Protein AF-A0A2J6PNU9-F1 (afdb_monomer)

pLDDT: mean 73.29, std 15.17, range [37.25, 92.31]

Nearest PDB structures (foldseek):
  4wpc-assembly1_A  TM=2.519E-01  e=4.550E-01  Saccharomyces cerevisiae S288C
  8qbr-assembly1_A  TM=6.803E-01  e=7.548E+00  Nostoc punctiforme
  8a1g-assembly1_C  TM=5.398E-01  e=5.633E+00  Homo sapiens
  4nqi-assembly1_A  TM=2.156E-01  e=3.527E+00  Dictyostelium discoideum

Secondary structure (DSSP, 8-state):
-HHHHHHHHHHHHHHHHHHHHHHHHHHHHHHHHHHHHHHHHHHHHHHHHHHH-TTS-HHHHHHHHHHHHHHHHHHHHHHHHHHHHHHHHHHHHHHHHHHHHHHHHHHHHHHHHHHHHHHHHHHHHHHHHHHHHHHHHHHHHHHHHHHSGGGG-S-HHHHHHHHHHHHHHHHHHHHHHHHHHHHHH-GGGHHHHHHHHHHHHTTS-TT---------HHHHHHHHHHHHHHHHHHHTSS------------

Mean predicted aligned error: 19.64 Å

Solvent-accessible surface area (backbone atoms only — not comparable to full-atom values): 14396 Å² total; per-residue (Å²): 111,70,67,57,56,52,51,51,55,50,53,51,50,54,48,52,50,50,50,50,50,48,52,52,45,53,50,47,56,44,53,54,51,51,51,52,52,50,50,52,52,48,52,54,53,52,52,53,56,66,67,73,57,81,83,65,60,77,73,59,51,54,53,54,53,51,52,52,51,52,50,54,53,51,48,52,52,52,52,52,52,53,45,54,54,44,53,53,50,45,52,53,46,54,52,50,48,52,51,52,49,51,52,51,53,52,50,50,51,53,48,51,53,50,49,52,51,49,52,53,53,50,52,50,52,52,51,54,51,50,53,52,44,64,58,46,52,58,53,50,50,54,53,51,56,70,71,41,77,75,82,72,60,92,47,73,70,59,53,54,52,50,52,50,52,49,52,48,52,52,49,50,50,51,48,52,47,51,48,48,50,55,58,67,68,42,61,82,52,51,63,58,50,49,56,55,47,54,59,52,55,69,70,72,62,83,84,68,97,72,82,88,74,75,83,63,61,66,59,52,50,54,48,53,54,54,52,56,58,53,53,62,55,55,65,67,73,72,66,83,79,85,80,82,92,83,88,82,92,131

Radius of gyration: 42.07 Å; Cα contacts (8 Å, |Δi|>4): 39; chains: 1; bounding box: 78×66×129 Å

InterPro domains:
  IPR002523 Mg2+ transporter protein, CorA-like/Zinc transport protein ZntB [PF01544] (62-186)
  IPR045863 CorA, transmembrane region [SSF144083] (122-177)

Foldseek 3Di:
DVVVVVLVVVVVVLVVLLVVLVVVLVVLVVVLVVLVVVLVVVLVVLVVVLVVPPPDDPVVSVVSVVVSVVVNVVSVVVSVVSVVVSVVSSVVSVVVNVVSVVVNVVVVVVVVVVVVVVVVVVVVVVVVVVLVCLLVVLVVVLVVVVVPPPCPPPDPVVNVVVVVVSVVVNVVSVVVSVVVCVVVVPVVCVVVVVVVVVVVVVVVPPPDDDDDPDDPPVVVVVVVVVVVVVVVVVVVVPDPPDDDDDDDDD

Sequence (250 aa):
MLLIKLLTRRSELYFATLQLLRISSEWISGGMKDLENLAEAFGQFSLNLSLNRGSEGPSYYNTTKNVLRALDQNWKIVISHQKHDGDSLLGRITRKTEEVKTLRDGLFNAASVREASRGSKLNHYILVFTVMTIIYLPLSFTAGLFALNLFQLEQPRQKSAFIATMVLLALSTYFISGFLVWFFRKEERREMFKHLWDHRVDGVSDSEHTPKARRPILDTILQTIRVSKRQKTSQNANNPINNDPEDIVN

Structure (mmCIF, N/CA/C/O backbone):
data_AF-A0A2J6PNU9-F1
#
_entry.id   AF-A0A2J6PNU9-F1
#
loop_
_atom_site.group_PDB
_atom_site.id
_atom_site.type_symbol
_atom_site.label_atom_id
_atom_site.label_alt_id
_atom_site.label_comp_id
_atom_site.label_asym_id
_atom_site.label_entity_id
_atom_site.label_seq_id
_atom_site.pdbx_PDB_ins_code
_atom_site.Cartn_x
_atom_site.Cartn_y
_atom_site.Cartn_z
_atom_site.occupancy
_atom_site.B_iso_or_equiv
_atom_site.auth_seq_id
_atom_site.auth_comp_id
_atom_site.auth_asym_id
_atom_site.auth_atom_id
_atom_site.pdbx_PDB_model_num
ATOM 1 N N . MET A 1 1 ? 3.912 2.829 20.897 1.00 55.59 1 MET A N 1
ATOM 2 C CA . MET A 1 1 ? 5.099 3.512 20.329 1.00 55.59 1 MET A CA 1
ATOM 3 C C . MET A 1 1 ? 5.906 2.637 19.358 1.00 55.59 1 MET A C 1
ATOM 5 O O . MET A 1 1 ? 6.131 3.073 18.238 1.00 55.59 1 MET A O 1
ATOM 9 N N . LEU A 1 2 ? 6.285 1.397 19.711 1.00 63.47 2 LEU A N 1
ATOM 10 C CA . LEU A 1 2 ? 7.048 0.492 18.821 1.00 63.47 2 LEU A CA 1
ATOM 11 C C . LEU A 1 2 ? 6.347 0.158 17.492 1.00 63.47 2 LEU A C 1
ATOM 13 O O . LEU A 1 2 ? 6.989 0.137 16.451 1.00 63.47 2 LEU A O 1
ATOM 17 N N . LEU A 1 3 ? 5.028 -0.049 17.512 1.00 55.75 3 LEU A N 1
ATOM 18 C CA . LEU A 1 3 ? 4.245 -0.421 16.325 1.00 55.75 3 LEU A CA 1
ATOM 19 C C . LEU A 1 3 ? 4.170 0.711 15.286 1.00 55.75 3 LEU A C 1
ATOM 21 O O . LEU A 1 3 ? 4.246 0.444 14.093 1.00 55.75 3 LEU A O 1
ATOM 25 N N . ILE A 1 4 ? 4.107 1.964 15.751 1.00 63.91 4 ILE A N 1
ATOM 26 C CA . ILE A 1 4 ? 4.112 3.161 14.897 1.00 63.91 4 ILE A CA 1
ATOM 27 C C . ILE A 1 4 ? 5.483 3.308 14.233 1.00 63.91 4 ILE A C 1
ATOM 29 O O . ILE A 1 4 ? 5.548 3.382 13.016 1.00 63.91 4 ILE A O 1
ATOM 33 N N . LYS A 1 5 ? 6.582 3.203 14.999 1.00 68.12 5 LYS A N 1
ATOM 34 C CA . LYS A 1 5 ? 7.946 3.213 14.434 1.00 68.12 5 LYS A CA 1
ATOM 35 C C . LYS A 1 5 ? 8.159 2.109 13.388 1.00 68.12 5 LYS A C 1
ATOM 37 O O . LYS A 1 5 ? 8.824 2.333 12.382 1.00 68.12 5 LYS A O 1
ATOM 42 N N . LEU A 1 6 ? 7.586 0.924 13.609 1.00 67.19 6 LEU A N 1
ATOM 43 C CA . LEU A 1 6 ? 7.691 -0.208 12.683 1.00 67.19 6 LEU A CA 1
ATOM 44 C C . LEU A 1 6 ? 6.884 0.028 11.396 1.00 67.19 6 LEU A C 1
ATOM 46 O O . LEU A 1 6 ? 7.377 -0.271 10.312 1.00 67.19 6 LEU A O 1
ATOM 50 N N . LEU A 1 7 ? 5.681 0.598 11.509 1.00 67.94 7 LEU A N 1
ATOM 51 C CA . LEU A 1 7 ? 4.843 0.994 10.372 1.00 67.94 7 LEU A CA 1
ATOM 52 C C . LEU A 1 7 ? 5.505 2.094 9.536 1.00 67.94 7 LEU A C 1
ATOM 54 O O . LEU A 1 7 ? 5.593 1.942 8.320 1.00 67.94 7 LEU A O 1
ATOM 58 N N . THR A 1 8 ? 6.044 3.136 10.177 1.00 74.88 8 THR A N 1
ATOM 59 C CA . THR A 1 8 ? 6.760 4.227 9.500 1.00 74.88 8 THR A CA 1
ATOM 60 C C . THR A 1 8 ? 7.966 3.690 8.730 1.00 74.88 8 THR A C 1
ATOM 62 O O . THR A 1 8 ? 8.051 3.884 7.520 1.00 74.88 8 THR A O 1
ATOM 65 N N . ARG A 1 9 ? 8.812 2.872 9.374 1.00 77.50 9 ARG A N 1
ATOM 66 C CA . ARG A 1 9 ? 9.984 2.263 8.723 1.00 77.50 9 ARG A CA 1
ATOM 67 C C . ARG A 1 9 ? 9.607 1.376 7.532 1.00 77.50 9 ARG A C 1
ATOM 69 O O . ARG A 1 9 ? 10.301 1.364 6.523 1.00 77.50 9 ARG A O 1
ATOM 76 N N . ARG A 1 10 ? 8.504 0.622 7.620 1.00 76.12 10 ARG A N 1
ATOM 77 C CA . ARG A 1 10 ? 8.012 -0.196 6.494 1.00 76.12 10 ARG A CA 1
ATOM 78 C C . ARG A 1 10 ? 7.485 0.679 5.357 1.00 76.12 10 ARG A C 1
ATOM 80 O O . ARG A 1 10 ? 7.765 0.381 4.202 1.00 76.12 10 ARG A O 1
ATOM 87 N N . SER A 1 11 ? 6.756 1.751 5.670 1.00 79.19 11 SER A N 1
ATOM 88 C CA . SER A 1 11 ? 6.235 2.685 4.664 1.00 79.19 11 SER A CA 1
ATOM 89 C C . SER A 1 11 ? 7.346 3.422 3.908 1.00 79.19 11 SER 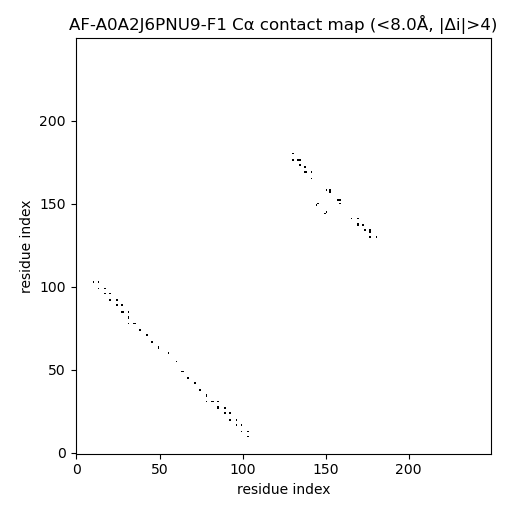A C 1
ATOM 91 O O . SER A 1 11 ? 7.267 3.528 2.686 1.00 79.19 11 SER A O 1
ATOM 93 N N . GLU A 1 12 ? 8.418 3.818 4.601 1.00 85.81 12 GLU A N 1
ATOM 94 C CA . GLU A 1 12 ? 9.615 4.424 4.006 1.00 85.81 12 GLU A CA 1
ATOM 95 C C . GLU A 1 12 ? 10.322 3.458 3.052 1.00 85.81 12 GLU A C 1
ATOM 97 O O . GLU A 1 12 ? 10.687 3.846 1.947 1.00 85.81 12 GLU A O 1
ATOM 102 N N . LEU A 1 13 ? 10.451 2.182 3.429 1.00 84.38 13 LEU A N 1
ATOM 103 C CA . LEU A 1 13 ? 11.050 1.158 2.568 1.00 84.38 13 LEU A CA 1
ATOM 104 C C . LEU A 1 13 ? 10.234 0.919 1.293 1.00 84.38 13 LEU A C 1
ATOM 106 O O . LEU A 1 13 ? 10.812 0.831 0.210 1.00 84.38 13 LEU A O 1
ATOM 110 N N . TYR A 1 14 ? 8.901 0.838 1.390 1.00 85.25 14 TYR A N 1
ATOM 111 C CA . TYR A 1 14 ? 8.048 0.706 0.204 1.00 85.25 14 TYR A CA 1
ATOM 112 C C . TYR A 1 14 ? 8.168 1.924 -0.708 1.00 85.25 14 TYR A C 1
ATOM 114 O O . TYR A 1 14 ? 8.287 1.775 -1.921 1.00 85.25 14 TYR A O 1
ATOM 122 N N . PHE A 1 15 ? 8.172 3.122 -0.128 1.00 86.81 15 PHE A N 1
ATOM 123 C CA . PHE A 1 15 ? 8.329 4.361 -0.876 1.00 86.81 15 PHE A CA 1
ATOM 124 C C . PHE A 1 15 ? 9.693 4.440 -1.573 1.00 86.81 15 PHE A C 1
ATOM 126 O O . PHE A 1 15 ? 9.737 4.663 -2.780 1.00 86.81 15 PHE A O 1
ATOM 133 N N . ALA A 1 16 ? 10.783 4.159 -0.856 1.00 89.44 16 ALA A N 1
ATOM 134 C CA . ALA A 1 16 ? 12.132 4.123 -1.412 1.00 89.44 16 ALA A CA 1
ATOM 135 C C . ALA A 1 16 ? 12.261 3.081 -2.534 1.00 89.44 16 ALA A C 1
ATOM 137 O O . ALA A 1 16 ? 12.851 3.362 -3.573 1.00 89.44 16 ALA A O 1
ATOM 138 N N . THR A 1 17 ? 11.651 1.903 -2.371 1.00 88.50 17 THR A N 1
ATOM 139 C CA . THR A 1 17 ? 11.655 0.850 -3.401 1.00 88.50 17 THR A CA 1
ATOM 140 C C . THR A 1 17 ? 10.910 1.294 -4.662 1.00 88.50 17 THR A C 1
ATOM 142 O O . THR A 1 17 ? 11.395 1.084 -5.771 1.00 88.50 17 THR A O 1
ATOM 145 N N . LEU A 1 18 ? 9.750 1.940 -4.510 1.00 87.88 18 LEU A N 1
ATOM 146 C CA . LEU A 1 18 ? 8.974 2.466 -5.637 1.00 87.88 18 LEU A CA 1
ATOM 147 C C . LEU A 1 18 ? 9.705 3.611 -6.347 1.00 87.88 18 LEU A C 1
ATOM 149 O O . LEU A 1 18 ? 9.707 3.664 -7.576 1.00 87.88 18 LEU A O 1
ATOM 153 N N . GLN A 1 19 ? 10.350 4.504 -5.592 1.00 90.00 19 GLN A N 1
ATOM 154 C CA . GLN A 1 19 ? 11.182 5.563 -6.162 1.00 90.00 19 GLN A CA 1
ATOM 155 C C . GLN A 1 19 ? 12.368 4.986 -6.931 1.00 90.00 19 GLN A C 1
ATOM 157 O O . GLN A 1 19 ? 12.614 5.403 -8.059 1.00 90.00 19 GLN A O 1
ATOM 162 N N . LEU A 1 20 ? 13.053 3.989 -6.371 1.00 90.31 20 LEU A N 1
ATOM 163 C CA . LEU A 1 20 ? 14.170 3.324 -7.031 1.00 90.31 20 LEU A CA 1
ATOM 164 C C . LEU A 1 20 ? 13.736 2.649 -8.338 1.00 90.31 20 LEU A C 1
ATOM 166 O O . LEU A 1 20 ? 14.410 2.810 -9.353 1.00 90.31 20 LEU A O 1
ATOM 170 N N . LEU A 1 21 ? 12.601 1.939 -8.346 1.00 88.25 21 LEU A N 1
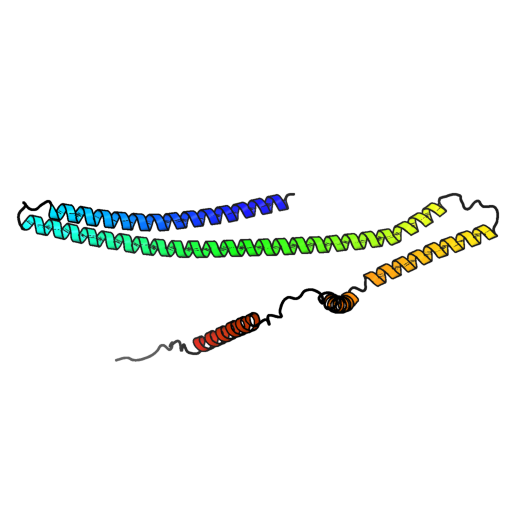ATOM 171 C CA . LEU A 1 21 ? 12.062 1.325 -9.567 1.00 88.25 21 LEU A CA 1
ATOM 172 C C . LEU A 1 21 ? 11.682 2.371 -10.617 1.00 88.25 21 LEU A C 1
ATOM 174 O O . LEU A 1 21 ? 11.972 2.179 -11.796 1.00 88.25 21 LEU A O 1
ATOM 178 N N . ARG A 1 22 ? 11.076 3.486 -10.198 1.00 88.06 22 ARG A N 1
ATOM 179 C CA . ARG A 1 22 ? 10.729 4.588 -11.101 1.00 88.06 22 ARG A CA 1
ATOM 180 C C . ARG A 1 22 ? 11.969 5.215 -11.727 1.00 88.06 22 ARG A C 1
ATOM 182 O O . ARG A 1 22 ? 12.019 5.349 -12.942 1.00 88.06 22 ARG A O 1
ATOM 189 N N . ILE A 1 23 ? 12.966 5.553 -10.915 1.00 91.44 23 ILE A N 1
ATOM 190 C CA . ILE A 1 23 ? 14.227 6.122 -11.396 1.00 91.44 23 ILE A CA 1
ATOM 191 C C . ILE A 1 23 ? 14.899 5.126 -12.343 1.00 91.44 23 ILE A C 1
ATOM 193 O O . ILE A 1 23 ? 15.263 5.489 -13.450 1.00 91.44 23 ILE A O 1
ATOM 197 N N . SER A 1 24 ? 14.961 3.843 -11.981 1.00 85.94 24 SER A N 1
ATOM 198 C CA . SER A 1 24 ? 15.525 2.806 -12.856 1.00 85.94 24 SER A CA 1
ATOM 199 C C . SER A 1 24 ? 14.800 2.737 -14.206 1.00 85.94 24 SER A C 1
ATOM 201 O O . SER A 1 24 ? 15.440 2.648 -15.248 1.00 85.94 24 SER A O 1
ATOM 203 N N . SER A 1 25 ? 13.467 2.828 -14.204 1.00 89.50 25 SER A N 1
ATOM 204 C CA . SER A 1 25 ? 12.645 2.874 -15.418 1.00 89.50 25 SER A CA 1
ATOM 205 C C . SER A 1 25 ? 12.939 4.109 -16.275 1.00 89.50 25 SER A C 1
ATOM 207 O O . SER A 1 25 ? 13.071 3.991 -17.491 1.00 89.50 25 SER A O 1
ATOM 209 N N . GLU A 1 26 ? 13.036 5.288 -15.660 1.00 91.25 26 GLU A N 1
ATOM 210 C CA . GLU A 1 26 ? 13.348 6.543 -16.353 1.00 91.25 26 GLU A CA 1
ATOM 211 C C . GLU A 1 26 ? 14.757 6.500 -16.964 1.00 91.25 26 GLU A C 1
ATOM 213 O O . GLU A 1 26 ? 14.933 6.896 -18.112 1.00 91.25 26 GLU A O 1
ATOM 218 N N . TRP A 1 27 ? 15.739 5.936 -16.256 1.00 90.56 27 TRP A N 1
ATOM 219 C CA . TRP A 1 27 ? 17.110 5.776 -16.749 1.00 90.56 27 TRP A CA 1
ATOM 220 C C . TRP A 1 27 ? 17.211 4.773 -17.901 1.00 90.56 27 TRP A C 1
ATOM 222 O O . TRP A 1 27 ? 17.906 5.043 -18.875 1.00 90.56 27 TRP A O 1
ATOM 232 N N . ILE A 1 28 ? 16.501 3.641 -17.831 1.00 88.88 28 ILE A N 1
ATOM 233 C CA . ILE A 1 28 ? 16.466 2.654 -18.924 1.00 88.88 28 ILE A CA 1
ATOM 234 C C . ILE A 1 28 ? 15.819 3.269 -20.169 1.00 88.88 28 ILE A C 1
ATOM 236 O O . ILE A 1 28 ? 16.363 3.160 -21.267 1.00 88.88 28 ILE A O 1
ATOM 240 N N . SER A 1 29 ? 14.692 3.967 -20.003 1.00 90.12 29 SER A N 1
ATOM 241 C CA . SER A 1 29 ? 14.032 4.661 -21.112 1.00 90.12 29 SER A CA 1
ATOM 242 C C . SER A 1 29 ? 14.890 5.787 -21.690 1.00 90.12 29 SER A C 1
ATOM 244 O O . SER A 1 29 ? 14.919 5.956 -22.908 1.00 90.12 29 SER A O 1
ATOM 246 N N . GLY A 1 30 ? 15.575 6.548 -20.834 1.00 89.69 30 GLY A N 1
ATOM 247 C CA . GLY A 1 30 ? 16.497 7.607 -21.234 1.00 89.69 30 GLY A CA 1
ATOM 248 C C . GLY A 1 30 ? 17.681 7.052 -22.018 1.00 89.69 30 GLY A C 1
ATOM 249 O O . GLY A 1 30 ? 17.920 7.492 -23.133 1.00 89.69 30 GLY A O 1
ATOM 250 N N . GLY A 1 31 ? 18.336 6.006 -21.510 1.00 89.00 31 GLY A N 1
ATOM 251 C CA . GLY A 1 31 ? 19.485 5.384 -22.170 1.00 89.00 31 GLY A CA 1
ATOM 252 C C . GLY A 1 31 ? 19.161 4.794 -23.546 1.00 89.00 31 GLY A C 1
ATOM 253 O O . GLY A 1 31 ? 19.965 4.916 -24.466 1.00 89.00 31 GLY A O 1
ATOM 254 N N . MET A 1 32 ? 17.972 4.206 -23.729 1.00 90.50 32 MET A N 1
ATOM 255 C CA . MET A 1 32 ? 17.524 3.761 -25.058 1.00 90.50 32 MET A CA 1
ATOM 256 C C . MET A 1 32 ? 17.338 4.936 -26.023 1.00 90.50 32 MET A C 1
ATOM 258 O O . MET A 1 32 ? 17.748 4.854 -27.179 1.00 90.50 32 MET A O 1
ATOM 262 N N . LYS A 1 33 ? 16.742 6.033 -25.546 1.00 91.00 33 LYS A N 1
ATOM 263 C CA . LYS A 1 33 ? 16.514 7.240 -26.346 1.00 91.00 33 LYS A CA 1
ATOM 264 C C . LYS A 1 33 ? 17.819 7.958 -26.691 1.00 91.00 33 LYS A C 1
ATOM 266 O O . LYS A 1 33 ? 17.980 8.435 -27.808 1.00 91.00 33 LYS A O 1
ATOM 271 N N . ASP A 1 34 ? 18.766 7.997 -25.763 1.00 91.38 34 ASP A N 1
ATOM 272 C CA . ASP A 1 34 ? 20.090 8.574 -25.990 1.00 91.38 34 ASP A CA 1
ATOM 273 C C . ASP A 1 34 ? 20.881 7.769 -27.025 1.00 91.38 34 ASP A C 1
ATOM 275 O O . ASP A 1 34 ? 21.570 8.348 -27.864 1.00 91.38 34 ASP A O 1
ATOM 279 N N . LEU A 1 35 ? 20.738 6.442 -27.018 1.00 90.56 35 LEU A N 1
ATOM 280 C CA . LEU A 1 35 ? 21.342 5.573 -28.023 1.00 90.56 35 LEU A CA 1
ATOM 281 C C . LEU A 1 35 ? 20.750 5.809 -29.422 1.00 90.56 35 LEU A C 1
ATOM 283 O O . LEU A 1 35 ? 21.492 5.842 -30.403 1.00 90.56 35 LEU A O 1
ATOM 287 N N . GLU A 1 36 ? 19.433 6.008 -29.512 1.00 89.94 36 GLU A N 1
ATOM 288 C CA . GLU A 1 36 ? 18.741 6.366 -30.758 1.00 89.94 36 GLU A CA 1
ATOM 289 C C . GLU A 1 36 ? 19.234 7.722 -31.290 1.00 89.94 36 GLU A C 1
ATOM 291 O O . GLU A 1 36 ? 19.668 7.813 -32.439 1.00 89.94 36 GLU A O 1
ATOM 296 N N . ASN A 1 37 ? 19.310 8.735 -30.421 1.00 92.31 37 ASN A N 1
ATOM 297 C CA . ASN A 1 37 ? 19.851 10.053 -30.764 1.00 92.31 37 ASN A CA 1
ATOM 298 C C . ASN A 1 37 ? 21.314 9.978 -31.242 1.00 92.31 37 ASN A C 1
ATOM 300 O O . ASN A 1 37 ? 21.702 10.671 -32.185 1.00 92.31 37 ASN A O 1
ATOM 304 N N . LEU A 1 38 ? 22.144 9.146 -30.602 1.00 89.75 38 LEU A N 1
ATOM 305 C CA . LEU A 1 38 ? 23.551 8.973 -30.972 1.00 89.75 38 LEU A CA 1
ATOM 306 C C . LEU A 1 38 ? 23.690 8.323 -32.351 1.00 89.75 38 LEU A C 1
ATOM 308 O O . LEU A 1 38 ? 24.524 8.751 -33.152 1.00 89.75 38 LEU A O 1
ATOM 312 N N . ALA A 1 39 ? 22.866 7.321 -32.651 1.00 88.94 39 ALA A N 1
ATOM 313 C CA . ALA A 1 39 ? 22.867 6.676 -33.955 1.00 88.94 39 ALA A CA 1
ATOM 314 C C . ALA A 1 39 ? 22.386 7.615 -35.072 1.00 88.94 39 ALA A C 1
ATOM 316 O O . ALA A 1 39 ? 22.982 7.629 -36.151 1.00 88.94 39 ALA A O 1
ATOM 317 N N . GLU A 1 40 ? 21.378 8.450 -34.812 1.00 88.38 40 GLU A N 1
ATOM 318 C CA . GLU A 1 40 ? 20.939 9.487 -35.753 1.00 88.38 40 GLU A CA 1
ATOM 319 C C . GLU A 1 40 ? 22.026 10.541 -36.000 1.00 88.38 40 GLU A C 1
ATOM 321 O O . GLU A 1 40 ? 22.326 10.868 -37.154 1.00 88.38 40 GLU A O 1
ATOM 326 N N . ALA A 1 41 ? 22.670 11.030 -34.936 1.00 88.06 41 ALA A N 1
ATOM 327 C CA . ALA A 1 41 ? 23.777 11.980 -35.035 1.00 88.06 41 ALA A CA 1
ATOM 328 C C . ALA A 1 41 ? 24.948 11.396 -35.839 1.00 88.06 41 ALA A C 1
ATOM 330 O O . ALA A 1 41 ? 25.534 12.073 -36.689 1.00 88.06 41 ALA A O 1
ATOM 331 N N . PHE A 1 42 ? 25.252 10.115 -35.622 1.00 85.25 42 PHE A N 1
ATOM 332 C CA . PHE A 1 42 ? 26.264 9.403 -36.389 1.00 85.25 42 PHE A CA 1
ATOM 333 C C . PHE A 1 42 ? 25.870 9.257 -37.867 1.00 85.25 42 PHE A C 1
ATOM 335 O O . PHE A 1 42 ? 26.696 9.490 -38.752 1.00 85.25 42 PHE A O 1
ATOM 342 N N . GLY A 1 43 ? 24.606 8.932 -38.152 1.00 83.94 43 GLY A N 1
ATOM 343 C CA . GLY A 1 43 ? 24.067 8.869 -39.510 1.00 83.94 43 GLY A CA 1
ATOM 344 C C . GLY A 1 43 ? 24.259 10.186 -40.264 1.00 83.94 43 GLY A C 1
ATOM 345 O O . GLY A 1 43 ? 24.821 10.190 -41.362 1.00 83.94 43 GLY A O 1
ATOM 346 N N . GLN A 1 44 ? 23.900 11.315 -39.646 1.00 83.94 44 GLN A N 1
ATOM 347 C CA . GLN A 1 44 ? 24.096 12.647 -40.230 1.00 83.94 44 GLN A CA 1
ATOM 348 C C . GLN A 1 44 ? 25.575 13.000 -40.427 1.00 83.94 44 GLN A C 1
ATOM 350 O O . GLN A 1 44 ? 25.957 13.504 -41.485 1.00 83.94 44 GLN A O 1
ATOM 355 N N . PHE A 1 45 ? 26.425 12.704 -39.440 1.00 83.50 45 PHE A N 1
ATOM 356 C CA . PHE A 1 45 ? 27.868 12.924 -39.54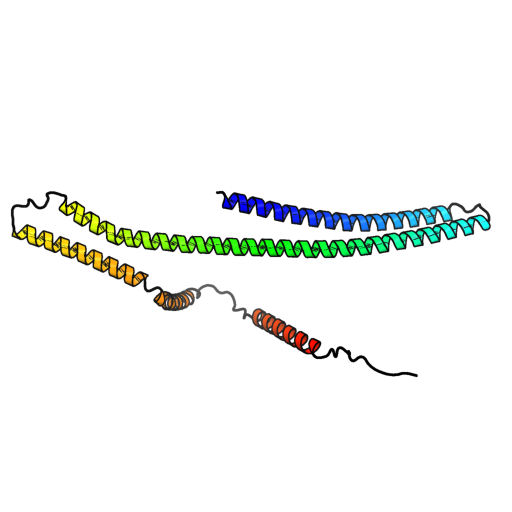2 1.00 83.50 45 PHE A CA 1
ATOM 357 C C . PHE A 1 45 ? 28.475 12.136 -40.707 1.00 83.50 45 PHE A C 1
ATOM 359 O O . PHE A 1 45 ? 29.233 12.686 -41.509 1.00 83.50 45 PHE A O 1
ATOM 366 N N . SER A 1 46 ? 28.090 10.867 -40.846 1.00 77.00 46 SER A N 1
ATOM 367 C CA . SER A 1 46 ? 28.563 9.999 -41.921 1.00 77.00 46 SER A CA 1
ATOM 368 C C . SER A 1 46 ? 28.133 10.502 -43.307 1.00 77.00 46 SER A C 1
ATOM 370 O O . SER A 1 46 ? 28.944 10.523 -44.237 1.00 77.00 46 SER A O 1
ATOM 372 N N . LEU A 1 47 ? 26.896 10.997 -43.434 1.00 76.44 47 LEU A N 1
ATOM 373 C CA . LEU A 1 47 ? 26.362 11.559 -44.674 1.00 76.44 47 LEU A CA 1
ATOM 374 C C . LEU A 1 47 ? 27.134 12.820 -45.094 1.00 76.44 47 LEU A C 1
ATOM 376 O O . LEU A 1 47 ? 27.550 12.937 -46.248 1.00 76.44 47 LEU A O 1
ATOM 380 N N . ASN A 1 48 ? 27.400 13.719 -44.143 1.00 78.50 48 ASN A N 1
ATOM 381 C CA . ASN A 1 48 ? 28.186 14.933 -44.372 1.00 78.50 48 ASN A CA 1
ATOM 382 C C . ASN A 1 48 ? 29.630 14.619 -44.792 1.00 78.50 48 ASN A C 1
ATOM 384 O O . ASN A 1 48 ? 30.158 15.249 -45.710 1.00 78.50 48 ASN A O 1
ATOM 388 N N . LEU A 1 49 ? 30.257 13.610 -44.177 1.00 72.62 49 LEU A N 1
ATOM 389 C CA . LEU A 1 49 ? 31.607 13.172 -44.545 1.00 72.62 49 LEU A CA 1
ATOM 390 C C . LEU A 1 49 ? 31.663 12.629 -45.978 1.00 72.62 49 LEU A C 1
ATOM 392 O O . LEU A 1 49 ? 32.638 12.864 -46.690 1.00 72.62 49 LEU A O 1
ATOM 396 N N . SER A 1 50 ? 30.618 11.916 -46.406 1.00 68.00 50 SER A N 1
ATOM 397 C CA . SER A 1 50 ? 30.556 11.339 -47.748 1.00 68.00 50 SER A CA 1
ATOM 398 C C . SER A 1 50 ? 30.314 12.385 -48.843 1.00 68.00 50 SER A C 1
ATOM 400 O O . SER A 1 50 ? 30.771 12.179 -49.965 1.00 68.00 50 SER A O 1
ATOM 402 N N . LEU A 1 51 ? 29.612 13.482 -48.537 1.00 67.69 51 LEU A N 1
ATOM 403 C CA . LEU A 1 51 ? 29.345 14.583 -49.474 1.00 67.69 51 LEU A CA 1
ATOM 404 C C . LEU A 1 51 ? 30.537 15.542 -49.626 1.00 67.69 51 LEU A C 1
ATOM 406 O O . LEU A 1 51 ? 30.754 16.075 -50.710 1.00 67.69 51 LEU A O 1
ATOM 410 N N . ASN A 1 52 ? 31.335 15.738 -48.572 1.00 66.50 52 ASN A N 1
ATOM 411 C CA . ASN A 1 52 ? 32.448 16.697 -48.579 1.00 66.50 52 ASN A CA 1
ATOM 412 C C . ASN A 1 52 ? 33.742 16.155 -49.232 1.00 66.50 52 ASN A C 1
ATOM 414 O O . ASN A 1 52 ? 34.687 16.901 -49.469 1.00 66.50 52 ASN A O 1
ATOM 418 N N . ARG A 1 53 ? 33.814 14.850 -49.530 1.00 62.84 53 ARG A N 1
ATOM 419 C CA . ARG A 1 53 ? 35.036 14.154 -49.986 1.00 62.84 53 ARG A CA 1
ATOM 420 C C . ARG A 1 53 ? 35.037 13.858 -51.493 1.00 62.84 53 ARG A C 1
ATOM 422 O O . ARG A 1 53 ? 35.388 12.765 -51.926 1.00 62.84 53 ARG A O 1
ATOM 429 N N . GLY A 1 54 ? 34.602 14.830 -52.295 1.00 57.19 54 GLY A N 1
ATOM 430 C CA . GLY A 1 54 ? 34.342 14.692 -53.735 1.00 57.19 54 GLY A CA 1
ATOM 431 C C . GLY A 1 54 ? 35.559 14.633 -54.674 1.00 57.19 54 GLY A C 1
ATOM 432 O O . GLY A 1 54 ? 35.366 14.769 -55.877 1.00 57.19 54 GLY A O 1
ATOM 433 N N . SER A 1 55 ? 36.793 14.457 -54.181 1.00 56.38 55 SER A N 1
ATOM 434 C CA . SER A 1 55 ? 38.015 14.534 -55.009 1.00 56.38 55 SER A CA 1
ATOM 435 C C . SER A 1 55 ? 38.851 13.250 -55.090 1.00 56.38 55 SER A C 1
ATOM 437 O O . SER A 1 55 ? 39.921 13.272 -55.694 1.00 56.38 55 SER A O 1
ATOM 439 N N . GLU A 1 56 ? 38.414 12.137 -54.495 1.00 60.31 56 GLU A N 1
ATOM 440 C CA . GLU A 1 56 ? 39.168 10.872 -54.506 1.00 60.31 56 GLU A CA 1
ATOM 441 C C . GLU A 1 56 ? 38.520 9.827 -55.432 1.00 60.31 56 GLU A C 1
ATOM 443 O O . GLU A 1 56 ? 37.298 9.735 -55.540 1.00 60.31 56 GLU A O 1
ATOM 448 N N . GLY A 1 57 ? 39.351 9.059 -56.146 1.00 65.56 57 GLY A N 1
ATOM 449 C CA . GLY A 1 57 ? 38.940 8.205 -57.267 1.00 65.56 57 GLY A CA 1
ATOM 450 C C . GLY A 1 57 ? 37.899 7.108 -56.948 1.00 65.56 57 GLY A C 1
ATOM 451 O O . GLY A 1 57 ? 37.668 6.751 -55.789 1.00 65.56 57 GLY A O 1
ATOM 452 N N . PRO A 1 58 ? 37.297 6.492 -57.985 1.00 65.12 58 PRO A N 1
ATOM 453 C CA . PRO A 1 58 ? 36.107 5.632 -57.871 1.00 65.12 58 PRO A CA 1
ATOM 454 C C . PRO A 1 58 ? 36.274 4.391 -56.971 1.00 65.12 58 PRO A C 1
ATOM 456 O O . PRO A 1 58 ? 35.299 3.913 -56.392 1.00 65.12 58 PRO A O 1
ATOM 459 N N . SER A 1 59 ? 37.500 3.882 -56.801 1.00 68.50 59 SER A N 1
ATOM 460 C CA . SER A 1 59 ? 37.800 2.746 -55.911 1.00 68.50 59 SER A CA 1
ATOM 461 C C . SER A 1 59 ? 37.659 3.101 -54.416 1.00 68.50 59 SER A C 1
ATOM 463 O O . SER A 1 59 ? 37.130 2.320 -53.617 1.00 68.50 59 SER A O 1
ATOM 465 N N . TYR A 1 60 ? 38.049 4.321 -54.036 1.00 64.56 60 TYR A N 1
ATOM 466 C CA . TYR A 1 60 ? 37.990 4.805 -52.653 1.00 64.56 60 TYR A CA 1
ATOM 467 C C . TYR A 1 60 ? 36.551 5.124 -52.210 1.00 64.56 60 TYR A C 1
ATOM 469 O O . TYR A 1 60 ? 36.141 4.820 -51.084 1.00 64.56 60 TYR A O 1
ATOM 477 N N . TYR A 1 61 ? 35.745 5.659 -53.132 1.00 67.44 61 TYR A N 1
ATOM 478 C CA . TYR A 1 61 ? 34.332 5.971 -52.909 1.00 67.44 61 TYR A CA 1
ATOM 479 C C . TYR A 1 61 ? 33.495 4.723 -52.574 1.00 67.44 61 TYR A C 1
ATOM 481 O O . TYR A 1 61 ? 32.739 4.711 -51.599 1.00 67.44 61 TYR A O 1
ATOM 489 N N . ASN A 1 62 ? 33.672 3.639 -53.335 1.00 75.19 62 ASN A N 1
ATOM 490 C CA . ASN A 1 62 ? 32.931 2.391 -53.124 1.00 75.19 62 ASN A CA 1
ATOM 491 C C . ASN A 1 62 ? 33.262 1.737 -51.774 1.00 75.19 62 ASN A C 1
ATOM 493 O O . ASN A 1 62 ? 32.366 1.243 -51.087 1.00 75.19 62 ASN A O 1
ATOM 497 N N . THR A 1 63 ? 34.533 1.789 -51.366 1.00 75.81 63 THR A N 1
ATOM 498 C CA . THR A 1 63 ? 34.993 1.265 -50.073 1.00 75.81 63 THR A CA 1
ATOM 499 C C . THR A 1 63 ? 34.367 2.042 -48.915 1.00 75.81 63 THR A C 1
ATOM 501 O O . THR A 1 63 ? 33.778 1.446 -48.013 1.00 75.81 63 THR A O 1
ATOM 504 N N . THR A 1 64 ? 34.389 3.375 -48.982 1.00 76.00 64 THR A N 1
ATOM 505 C CA . THR A 1 64 ? 33.818 4.248 -47.945 1.00 76.00 64 THR A CA 1
ATOM 506 C C . THR A 1 64 ? 32.300 4.066 -47.820 1.00 76.00 64 THR A C 1
ATOM 508 O O . THR A 1 64 ? 31.774 3.958 -46.713 1.00 76.00 64 THR A O 1
ATOM 511 N N . LYS A 1 65 ? 31.587 3.937 -48.946 1.00 80.00 65 LYS A N 1
ATOM 512 C CA . LYS A 1 65 ? 30.137 3.683 -48.973 1.00 80.00 65 LYS A CA 1
ATOM 513 C C . LYS A 1 65 ? 29.757 2.334 -48.355 1.00 80.00 65 LYS A C 1
ATOM 515 O O . LYS A 1 65 ? 28.745 2.239 -47.660 1.00 80.00 65 LYS A O 1
ATOM 520 N N . ASN A 1 66 ? 30.548 1.291 -48.600 1.00 82.94 66 ASN A N 1
ATOM 521 C CA . ASN A 1 66 ? 30.303 -0.034 -48.029 1.00 82.94 66 ASN A CA 1
ATOM 522 C C . ASN A 1 66 ? 30.554 -0.059 -46.516 1.00 82.94 66 ASN A C 1
ATOM 524 O O . ASN A 1 66 ? 29.748 -0.635 -45.788 1.00 82.94 66 ASN A O 1
ATOM 528 N N . VAL A 1 67 ? 31.601 0.625 -46.043 1.00 82.88 67 VAL A N 1
ATOM 529 C CA . VAL A 1 67 ? 31.877 0.791 -44.606 1.00 82.88 67 VAL A CA 1
ATOM 530 C C . VAL A 1 67 ? 30.750 1.561 -43.914 1.00 82.88 67 VAL A C 1
ATOM 532 O O . VAL A 1 67 ? 30.272 1.121 -42.873 1.00 82.88 67 VAL A O 1
ATOM 535 N N . LEU A 1 68 ? 30.261 2.654 -44.513 1.00 83.06 68 LEU A N 1
ATOM 536 C CA . LEU A 1 68 ? 29.116 3.409 -43.985 1.00 83.06 68 LEU A CA 1
ATOM 537 C C . LEU A 1 68 ? 27.854 2.550 -43.878 1.00 83.06 68 LEU A C 1
ATOM 539 O O . LEU A 1 68 ? 27.170 2.582 -42.858 1.00 83.06 68 LEU A O 1
ATOM 543 N N . ARG A 1 69 ? 27.557 1.760 -44.917 1.00 82.50 69 ARG A N 1
ATOM 544 C CA . ARG A 1 69 ? 26.394 0.866 -44.921 1.00 82.50 69 ARG A CA 1
ATOM 545 C C . ARG A 1 69 ? 26.508 -0.210 -43.839 1.00 82.50 69 ARG A C 1
ATOM 547 O O . ARG A 1 69 ? 25.526 -0.471 -43.154 1.00 82.50 69 ARG A O 1
ATOM 554 N N . ALA A 1 70 ? 27.691 -0.800 -43.668 1.00 86.12 70 ALA A N 1
ATOM 555 C CA . ALA A 1 70 ? 27.934 -1.782 -42.615 1.00 86.12 70 ALA A CA 1
ATOM 556 C C . ALA A 1 70 ? 27.784 -1.163 -41.215 1.00 86.12 70 ALA A C 1
ATOM 558 O O . AL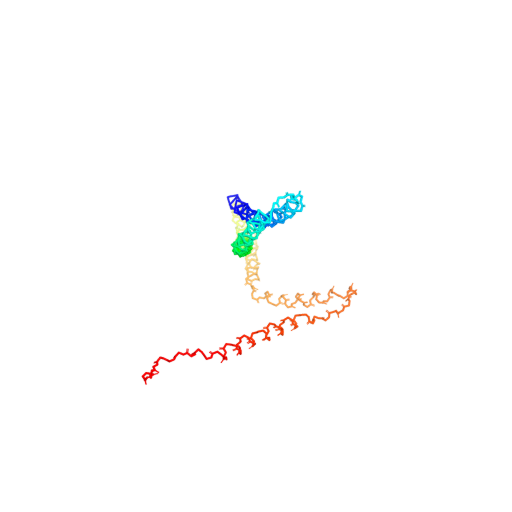A A 1 70 ? 27.213 -1.790 -40.328 1.00 86.12 70 ALA A O 1
ATOM 559 N N . LEU A 1 71 ? 28.234 0.081 -41.018 1.00 85.88 71 LEU A N 1
ATOM 560 C CA . LEU A 1 71 ? 28.085 0.771 -39.736 1.00 85.88 71 LEU A CA 1
ATOM 561 C C . LEU A 1 71 ? 26.627 1.122 -39.411 1.00 85.88 71 LEU A C 1
ATOM 563 O O . LEU A 1 71 ? 26.205 0.917 -38.278 1.00 85.88 71 LEU A O 1
ATOM 567 N N . ASP A 1 72 ? 25.852 1.593 -40.393 1.00 85.56 72 ASP A N 1
ATOM 568 C CA . ASP A 1 72 ? 24.408 1.838 -40.239 1.00 85.56 72 ASP A CA 1
ATOM 569 C C . ASP A 1 72 ? 23.655 0.546 -39.878 1.00 85.56 72 ASP A C 1
ATOM 571 O O . ASP A 1 72 ? 22.827 0.522 -38.966 1.00 85.56 72 ASP A O 1
ATOM 575 N N . GLN A 1 73 ? 23.991 -0.561 -40.545 1.00 87.62 73 GLN A N 1
ATOM 576 C CA . GLN A 1 73 ? 23.426 -1.875 -40.237 1.00 87.62 73 GLN A CA 1
ATOM 577 C C . GLN A 1 73 ? 23.797 -2.344 -38.825 1.00 87.62 73 GLN A C 1
ATOM 579 O O . GLN A 1 73 ? 22.921 -2.794 -38.086 1.00 87.62 73 GLN A O 1
ATOM 584 N N . ASN A 1 74 ? 25.059 -2.190 -38.420 1.00 91.06 74 ASN A N 1
ATOM 585 C CA . ASN A 1 74 ? 25.507 -2.539 -37.072 1.00 91.06 74 ASN A CA 1
ATOM 586 C C . ASN A 1 74 ? 24.796 -1.697 -36.006 1.00 91.06 74 ASN A C 1
ATOM 588 O O . ASN A 1 74 ? 24.353 -2.245 -34.996 1.00 91.06 74 ASN A O 1
ATOM 592 N N . TRP A 1 75 ? 24.614 -0.393 -36.241 1.00 89.88 75 TRP A N 1
ATOM 593 C CA . TRP A 1 75 ? 23.883 0.468 -35.312 1.00 89.88 75 TRP A CA 1
ATOM 594 C C . TRP A 1 75 ? 22.424 0.050 -35.154 1.00 89.88 75 TRP A C 1
ATOM 596 O O . TRP A 1 75 ? 21.934 -0.044 -34.029 1.00 89.88 75 TRP A O 1
ATOM 606 N N . LYS A 1 76 ? 21.745 -0.284 -36.256 1.00 89.44 76 LYS A N 1
ATOM 607 C CA . LYS A 1 76 ? 20.369 -0.801 -36.218 1.00 89.44 76 LYS A CA 1
ATOM 608 C C . LYS A 1 76 ? 20.257 -2.079 -35.393 1.00 89.44 76 LYS A C 1
ATOM 610 O O . LYS A 1 76 ? 19.319 -2.208 -34.607 1.00 89.44 76 LYS A O 1
ATOM 615 N N . ILE A 1 77 ? 21.219 -2.993 -35.527 1.00 91.31 77 ILE A N 1
ATOM 616 C CA . ILE A 1 77 ? 21.260 -4.228 -34.735 1.00 91.31 77 ILE A CA 1
ATOM 617 C C . ILE A 1 77 ? 21.388 -3.893 -33.245 1.00 91.31 77 ILE A C 1
ATOM 619 O O . ILE A 1 77 ? 20.566 -4.352 -32.452 1.00 91.31 77 ILE A O 1
ATOM 623 N N . VAL A 1 78 ? 22.348 -3.043 -32.8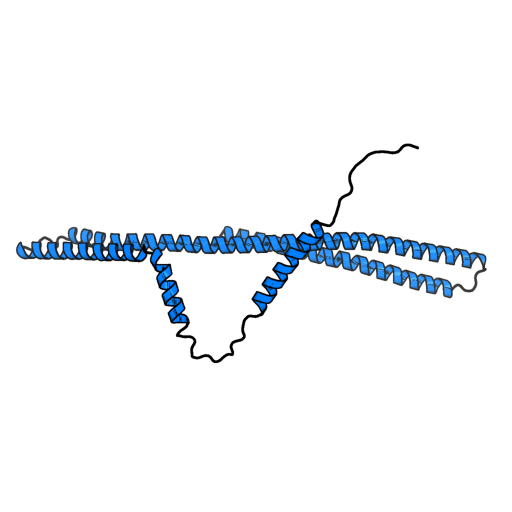68 1.00 91.19 78 VAL A N 1
ATOM 624 C CA . VAL A 1 78 ? 22.591 -2.671 -31.463 1.00 91.19 78 VAL A CA 1
ATOM 625 C C . VAL A 1 78 ? 21.374 -1.984 -30.839 1.00 91.19 78 VAL A C 1
ATOM 627 O O . VAL A 1 78 ? 20.956 -2.370 -29.751 1.00 91.19 78 VAL A O 1
ATOM 630 N N . ILE A 1 79 ? 20.753 -1.027 -31.535 1.00 91.00 79 ILE A N 1
ATOM 631 C CA . ILE A 1 79 ? 19.543 -0.342 -31.049 1.00 91.00 79 ILE A CA 1
ATOM 632 C C . ILE A 1 79 ? 18.390 -1.330 -30.893 1.00 91.00 79 ILE A C 1
ATOM 634 O O . ILE A 1 79 ? 17.693 -1.301 -29.883 1.00 91.00 79 ILE A O 1
ATOM 638 N N . SER A 1 80 ? 18.187 -2.220 -31.870 1.00 88.94 80 SER A N 1
ATOM 639 C CA . SER A 1 80 ? 17.098 -3.199 -31.814 1.00 88.94 80 SER A CA 1
ATOM 640 C C . SER A 1 80 ? 17.251 -4.165 -30.639 1.00 88.94 80 SER A C 1
ATOM 642 O O . SER A 1 80 ? 16.274 -4.444 -29.944 1.00 88.94 80 SER A O 1
ATOM 644 N N . HIS A 1 81 ? 18.480 -4.614 -30.372 1.00 89.56 81 HIS A N 1
ATOM 645 C CA . HIS A 1 81 ? 18.788 -5.500 -29.259 1.00 89.56 81 HIS A CA 1
ATOM 646 C C . HIS A 1 81 ? 18.607 -4.781 -27.917 1.00 89.56 81 HIS A C 1
ATOM 648 O O . HIS A 1 81 ? 17.867 -5.251 -27.057 1.00 89.56 81 HIS A O 1
ATOM 654 N N . GLN A 1 82 ? 19.177 -3.579 -27.786 1.00 87.56 82 GLN A N 1
ATOM 655 C CA . GLN A 1 82 ? 19.059 -2.769 -26.576 1.00 87.56 82 GLN A CA 1
ATOM 656 C C . GLN A 1 82 ? 17.603 -2.395 -26.266 1.00 87.56 82 GLN A C 1
ATOM 658 O O . GLN A 1 82 ? 17.199 -2.397 -25.104 1.00 87.56 82 GLN A O 1
ATOM 663 N N . LYS A 1 83 ? 16.805 -2.086 -27.295 1.00 90.62 83 LYS A N 1
ATOM 664 C CA . LYS A 1 83 ? 15.382 -1.765 -27.148 1.00 90.62 83 LYS A CA 1
ATOM 665 C C . LYS A 1 83 ? 14.586 -2.968 -26.661 1.00 90.62 83 LYS A C 1
ATOM 667 O O . LYS A 1 83 ? 13.795 -2.839 -25.733 1.00 90.62 83 LYS A O 1
ATOM 672 N N . HIS A 1 84 ? 14.832 -4.139 -27.243 1.00 89.88 84 HIS A N 1
ATOM 673 C CA . HIS A 1 84 ? 14.179 -5.375 -26.825 1.00 89.88 84 HIS A CA 1
ATOM 674 C C . HIS A 1 84 ? 14.453 -5.701 -25.349 1.00 89.88 84 HIS A C 1
ATOM 676 O O . HIS A 1 84 ? 13.526 -5.983 -24.583 1.00 89.88 84 HIS A O 1
ATOM 682 N N . ASP A 1 85 ? 15.716 -5.608 -24.934 1.00 87.75 85 ASP A N 1
ATOM 683 C CA . ASP A 1 85 ? 16.112 -5.887 -23.556 1.00 87.75 85 ASP A CA 1
ATOM 684 C C . ASP A 1 85 ? 15.584 -4.821 -22.587 1.00 87.75 85 ASP A C 1
ATOM 686 O O . ASP A 1 85 ? 15.070 -5.151 -21.513 1.00 87.75 85 ASP A O 1
ATOM 690 N N . GLY A 1 86 ? 15.630 -3.546 -22.983 1.00 88.12 86 GLY A N 1
ATOM 691 C CA . GLY A 1 86 ? 15.087 -2.433 -22.210 1.00 88.12 86 GLY A CA 1
ATOM 692 C C . GLY A 1 86 ? 13.578 -2.541 -21.992 1.00 88.12 86 GLY A C 1
ATOM 693 O O . GLY A 1 86 ? 13.122 -2.432 -20.853 1.00 88.12 86 GLY A O 1
ATOM 694 N N . ASP A 1 87 ? 12.807 -2.849 -23.037 1.00 90.25 87 ASP A N 1
ATOM 695 C CA . ASP A 1 87 ? 11.354 -3.048 -22.954 1.00 90.25 87 ASP A CA 1
ATOM 696 C C . ASP A 1 87 ? 10.995 -4.243 -22.053 1.00 90.25 87 ASP A C 1
ATOM 698 O O . ASP A 1 87 ? 10.073 -4.171 -21.231 1.00 90.25 87 ASP A O 1
ATOM 702 N N . SER A 1 88 ? 11.765 -5.333 -22.132 1.00 91.31 88 SER A N 1
ATOM 703 C CA . SER A 1 88 ? 11.608 -6.499 -21.255 1.00 91.31 88 SER A CA 1
ATOM 704 C C . SER A 1 88 ? 11.848 -6.145 -19.781 1.00 91.31 88 SER A C 1
ATOM 706 O O . SER A 1 88 ? 11.062 -6.522 -18.901 1.00 91.31 88 SER A O 1
ATOM 708 N N . LEU A 1 89 ? 12.902 -5.378 -19.485 1.00 90.44 89 LEU A N 1
ATOM 709 C CA . LEU A 1 89 ? 13.207 -4.909 -18.130 1.00 90.44 89 LEU A CA 1
ATOM 710 C C . LEU A 1 89 ? 12.156 -3.919 -17.614 1.00 90.44 89 LEU A C 1
ATOM 712 O O . LEU A 1 89 ? 11.712 -4.054 -16.471 1.00 90.44 89 LEU A O 1
ATOM 716 N N . LEU A 1 90 ? 11.698 -2.986 -18.451 1.00 91.25 90 LEU A N 1
ATOM 717 C CA . LEU A 1 90 ? 10.621 -2.044 -18.134 1.00 91.25 90 LEU A CA 1
ATOM 718 C C . LEU A 1 90 ? 9.314 -2.768 -17.801 1.00 91.25 90 LEU A C 1
ATOM 720 O O . LEU A 1 90 ? 8.653 -2.435 -16.813 1.00 91.25 90 LEU A O 1
ATOM 724 N N . GLY A 1 91 ? 8.968 -3.809 -18.562 1.00 90.56 91 GLY A N 1
ATOM 725 C CA . GLY A 1 91 ? 7.810 -4.655 -18.278 1.00 90.56 91 GLY A CA 1
ATOM 726 C C . GLY A 1 91 ? 7.923 -5.358 -16.922 1.00 90.56 91 GLY A C 1
ATOM 727 O O . GLY A 1 91 ? 6.975 -5.366 -16.129 1.00 90.56 91 GLY A O 1
ATOM 728 N N . ARG A 1 92 ? 9.107 -5.895 -16.599 1.00 90.69 92 ARG A N 1
ATOM 729 C CA . ARG A 1 92 ? 9.376 -6.528 -15.295 1.00 90.69 92 ARG A CA 1
ATOM 730 C C . ARG A 1 92 ? 9.297 -5.526 -14.145 1.00 90.69 92 ARG A C 1
ATOM 732 O O . ARG A 1 92 ? 8.674 -5.839 -13.130 1.00 90.69 92 ARG A O 1
ATOM 739 N N . ILE A 1 93 ? 9.888 -4.343 -14.307 1.00 91.62 93 ILE A N 1
ATOM 740 C CA . ILE A 1 93 ? 9.845 -3.246 -13.331 1.00 91.62 93 ILE A CA 1
ATOM 741 C C . ILE A 1 93 ? 8.400 -2.814 -13.095 1.00 91.62 93 ILE A C 1
ATOM 743 O O . ILE A 1 93 ? 7.958 -2.772 -11.953 1.00 91.62 93 ILE A O 1
ATOM 747 N N . THR A 1 94 ? 7.626 -2.584 -14.153 1.00 91.50 94 THR A N 1
ATOM 748 C CA . THR A 1 94 ? 6.217 -2.177 -14.044 1.00 91.50 94 THR A CA 1
ATOM 749 C C . THR A 1 94 ? 5.394 -3.216 -13.287 1.00 91.50 94 THR A C 1
ATOM 751 O O . THR A 1 94 ? 4.662 -2.873 -12.358 1.00 91.50 94 THR A O 1
ATOM 754 N N . ARG A 1 95 ? 5.577 -4.507 -13.600 1.00 91.50 95 ARG A N 1
ATOM 755 C CA . ARG A 1 95 ? 4.912 -5.595 -12.873 1.00 91.50 95 ARG A CA 1
ATOM 756 C C . ARG A 1 95 ? 5.292 -5.609 -11.391 1.00 91.50 95 ARG A C 1
ATOM 758 O O . ARG A 1 95 ? 4.416 -5.721 -10.539 1.00 91.50 95 ARG A O 1
ATOM 765 N N . LYS A 1 96 ? 6.583 -5.473 -11.067 1.00 89.81 96 LYS A N 1
ATOM 766 C CA . LYS A 1 96 ? 7.058 -5.447 -9.674 1.00 89.81 96 LYS A CA 1
ATOM 767 C C . LYS A 1 96 ? 6.581 -4.217 -8.907 1.00 89.81 96 LYS A C 1
ATOM 769 O O . LYS A 1 96 ? 6.234 -4.350 -7.737 1.00 89.81 96 LYS A O 1
ATOM 774 N N . THR A 1 97 ? 6.491 -3.060 -9.556 1.00 90.62 97 THR A N 1
ATOM 775 C CA . THR A 1 97 ? 5.889 -1.849 -8.983 1.00 90.62 97 THR A CA 1
ATOM 776 C C . THR A 1 97 ? 4.440 -2.106 -8.574 1.00 90.62 97 THR A C 1
ATOM 778 O O . THR A 1 97 ? 4.063 -1.798 -7.443 1.00 90.62 97 THR A O 1
ATOM 781 N N . GLU A 1 98 ? 3.638 -2.711 -9.454 1.00 91.25 98 GLU A N 1
ATOM 782 C CA . GLU A 1 98 ? 2.220 -2.968 -9.175 1.00 91.25 98 GLU A CA 1
ATOM 783 C C . GLU A 1 98 ? 2.022 -4.043 -8.094 1.00 91.25 98 GLU A C 1
ATOM 785 O O . GLU A 1 98 ? 1.171 -3.891 -7.214 1.00 91.25 98 GLU A O 1
ATOM 790 N N . GLU A 1 99 ? 2.858 -5.089 -8.088 1.00 91.00 99 GLU A N 1
ATOM 791 C CA . GLU A 1 99 ? 2.898 -6.077 -7.002 1.00 91.00 99 GLU A CA 1
ATOM 792 C C . GLU A 1 99 ? 3.181 -5.391 -5.653 1.00 91.00 99 GLU A C 1
ATOM 794 O O . GLU A 1 99 ? 2.413 -5.543 -4.702 1.00 91.00 99 GLU A O 1
ATOM 799 N N . VAL A 1 100 ? 4.247 -4.586 -5.567 1.00 88.50 100 VAL A N 1
ATOM 800 C CA . VAL A 1 100 ? 4.637 -3.879 -4.333 1.00 88.50 100 VAL A CA 1
ATOM 801 C C . VAL A 1 100 ? 3.539 -2.923 -3.865 1.00 88.50 100 VAL A C 1
ATOM 803 O O . VAL A 1 100 ? 3.241 -2.865 -2.669 1.00 88.50 100 VAL A O 1
ATOM 806 N N . LYS A 1 101 ? 2.906 -2.199 -4.791 1.00 87.75 101 LYS A N 1
ATOM 807 C CA . LYS A 1 101 ? 1.786 -1.301 -4.495 1.00 87.75 101 LYS A CA 1
ATOM 808 C C . LYS A 1 101 ? 0.590 -2.066 -3.926 1.00 87.75 101 LYS A C 1
ATOM 810 O O . LYS A 1 101 ? 0.072 -1.685 -2.880 1.00 87.75 101 LYS A O 1
ATOM 815 N N . THR A 1 102 ? 0.222 -3.185 -4.546 1.00 89.69 102 THR A N 1
ATOM 816 C CA . THR A 1 102 ? -0.871 -4.048 -4.077 1.00 89.69 102 THR A CA 1
ATOM 817 C C . THR A 1 102 ? -0.583 -4.613 -2.685 1.00 89.69 102 THR A C 1
ATOM 819 O O . THR A 1 102 ? -1.457 -4.601 -1.819 1.00 89.69 102 THR A O 1
ATOM 822 N N . LEU A 1 103 ? 0.651 -5.060 -2.425 1.00 87.75 103 LEU A N 1
ATOM 823 C CA . LEU A 1 103 ? 1.062 -5.548 -1.103 1.00 87.75 103 LEU A CA 1
ATOM 824 C C . LEU A 1 103 ? 0.979 -4.449 -0.039 1.00 87.75 103 LE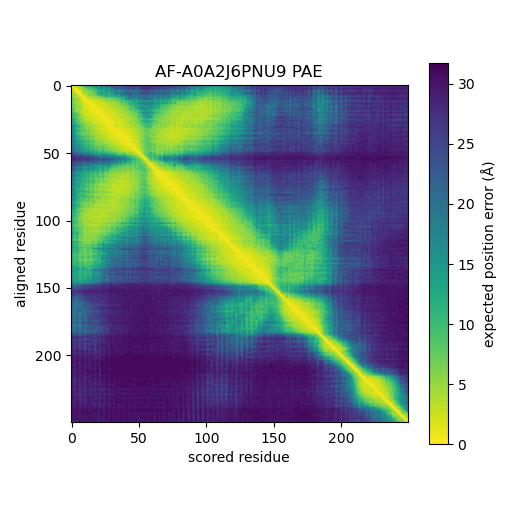U A C 1
ATOM 826 O O . LEU A 1 103 ? 0.490 -4.696 1.065 1.00 87.75 103 LEU A O 1
ATOM 830 N N . ARG A 1 104 ? 1.451 -3.241 -0.362 1.00 89.94 104 ARG A N 1
ATOM 831 C CA . ARG A 1 104 ? 1.369 -2.078 0.527 1.00 89.94 104 ARG A CA 1
ATOM 832 C C . ARG A 1 104 ? -0.085 -1.764 0.870 1.00 89.94 104 ARG A C 1
ATOM 834 O O . ARG A 1 104 ? -0.411 -1.606 2.045 1.00 89.94 104 ARG A O 1
ATOM 841 N N . ASP A 1 105 ? -0.948 -1.709 -0.136 1.00 89.00 105 ASP A N 1
ATOM 842 C CA . ASP A 1 105 ? -2.358 -1.365 0.041 1.00 89.00 105 ASP A CA 1
ATOM 843 C C . ASP A 1 105 ? -3.092 -2.463 0.836 1.00 89.00 105 ASP A C 1
ATOM 845 O O . ASP A 1 105 ? -3.845 -2.163 1.765 1.00 89.00 105 ASP A O 1
ATOM 849 N N . GLY A 1 106 ? -2.784 -3.739 0.577 1.00 87.56 106 GLY A N 1
ATOM 850 C CA . GLY A 1 106 ? -3.277 -4.873 1.362 1.00 87.56 106 GLY A CA 1
ATOM 851 C C . GLY A 1 106 ? -2.826 -4.836 2.826 1.00 87.56 106 GLY A C 1
ATOM 852 O O . GLY A 1 106 ? -3.629 -5.082 3.728 1.00 87.56 106 GLY A O 1
ATOM 853 N N . LEU A 1 107 ? -1.567 -4.467 3.087 1.00 87.31 107 LEU A N 1
ATOM 854 C CA . LEU A 1 107 ? -1.037 -4.327 4.444 1.00 87.31 107 LEU A CA 1
ATOM 855 C C . LEU A 1 107 ? -1.696 -3.170 5.199 1.00 87.31 107 LEU A C 1
ATOM 857 O O . LEU A 1 107 ? -2.019 -3.331 6.375 1.00 87.31 107 LEU A O 1
ATOM 861 N N . PHE A 1 108 ? -1.909 -2.020 4.555 1.00 83.94 108 PHE A N 1
ATOM 862 C CA . PHE A 1 108 ? -2.584 -0.888 5.193 1.00 83.94 108 PHE A CA 1
ATOM 863 C C . PHE A 1 108 ? -4.059 -1.160 5.447 1.00 83.94 108 PHE A C 1
ATOM 865 O O . PHE A 1 108 ? -4.556 -0.823 6.520 1.00 83.94 108 PHE A O 1
ATOM 872 N N . ASN A 1 109 ? -4.735 -1.850 4.531 1.00 88.00 109 ASN A N 1
ATOM 873 C CA . ASN A 1 109 ? -6.099 -2.298 4.762 1.00 88.00 109 ASN A CA 1
ATOM 874 C C . ASN A 1 109 ? -6.167 -3.267 5.960 1.00 88.00 109 ASN A C 1
ATOM 876 O O . ASN A 1 109 ? -6.933 -3.054 6.898 1.00 88.00 109 ASN A O 1
ATOM 880 N N . ALA A 1 110 ? -5.285 -4.271 6.016 1.00 87.19 110 ALA A N 1
ATOM 881 C CA . ALA A 1 110 ? -5.212 -5.192 7.152 1.00 87.19 110 ALA A CA 1
ATOM 882 C C . ALA A 1 110 ? -4.840 -4.487 8.471 1.00 87.19 110 ALA A C 1
ATOM 884 O O . ALA A 1 110 ? -5.359 -4.838 9.535 1.00 87.19 110 ALA A O 1
ATOM 885 N N . ALA A 1 111 ? -3.958 -3.485 8.423 1.00 86.06 111 ALA A N 1
ATOM 886 C CA . ALA A 1 111 ? -3.607 -2.669 9.579 1.00 86.06 111 ALA A CA 1
ATOM 887 C C . ALA A 1 111 ? -4.808 -1.851 10.073 1.00 86.06 111 ALA A C 1
ATOM 889 O O . ALA A 1 111 ? -5.068 -1.856 11.275 1.00 86.06 111 ALA A O 1
ATOM 890 N N . SER A 1 112 ? -5.573 -1.240 9.164 1.00 84.25 112 SER A N 1
ATOM 891 C CA . SER A 1 112 ? -6.798 -0.498 9.478 1.00 84.25 112 SER A CA 1
ATOM 892 C C . SER A 1 112 ? -7.866 -1.404 10.095 1.00 84.25 112 SER A C 1
ATOM 894 O O . SER A 1 112 ? -8.401 -1.095 11.158 1.00 84.25 112 SER A O 1
ATOM 896 N N . VAL A 1 113 ? -8.097 -2.593 9.525 1.00 87.94 113 VAL A N 1
ATOM 897 C CA . VAL A 1 113 ? -9.009 -3.597 10.104 1.00 87.94 113 VAL A CA 1
ATOM 898 C C . VAL A 1 113 ? -8.542 -4.028 11.495 1.00 87.94 113 VAL A C 1
ATOM 900 O O . VAL A 1 113 ? -9.345 -4.146 12.424 1.00 87.94 113 VAL A O 1
ATOM 903 N N . ARG A 1 114 ? -7.235 -4.240 11.681 1.00 84.12 114 ARG A N 1
ATOM 904 C CA . ARG A 1 114 ? -6.667 -4.581 12.991 1.00 84.12 114 ARG A CA 1
ATOM 905 C C . ARG A 1 114 ? -6.829 -3.443 13.997 1.00 84.12 114 ARG A C 1
ATOM 907 O O . ARG A 1 114 ? -7.058 -3.715 15.176 1.00 84.12 114 ARG A O 1
ATOM 914 N N . GLU A 1 115 ? -6.686 -2.199 13.567 1.00 86.25 115 GLU A N 1
ATOM 915 C CA . GLU A 1 115 ? -6.885 -1.015 14.397 1.00 86.25 115 GLU A CA 1
ATOM 916 C C . GLU A 1 115 ? -8.355 -0.858 14.802 1.00 86.25 115 GLU A C 1
ATOM 918 O O . GLU A 1 115 ? -8.646 -0.753 15.994 1.00 86.25 115 GLU A O 1
ATOM 923 N N . ALA A 1 116 ? -9.287 -1.007 13.859 1.00 83.06 116 ALA A N 1
ATOM 924 C CA . ALA A 1 116 ? -10.722 -1.028 14.131 1.00 83.06 116 ALA A CA 1
ATOM 925 C C . ALA A 1 116 ? -11.111 -2.168 15.092 1.00 83.06 116 ALA A C 1
ATOM 927 O O . ALA A 1 116 ? -11.832 -1.955 16.070 1.00 83.06 116 ALA A O 1
ATOM 928 N N . SER A 1 117 ? -10.571 -3.375 14.884 1.00 84.25 117 SER A N 1
ATOM 929 C CA . SER A 1 117 ? -10.785 -4.520 15.780 1.00 84.25 117 SER A CA 1
ATOM 930 C C . SER A 1 117 ? -10.247 -4.259 17.190 1.00 84.25 117 SER A C 1
ATOM 932 O O . SER A 1 117 ? -10.887 -4.623 18.179 1.00 84.25 117 SER A O 1
ATOM 934 N N . ARG A 1 118 ? -9.091 -3.592 17.315 1.00 84.94 118 ARG A N 1
ATOM 935 C CA . ARG A 1 118 ? -8.561 -3.161 18.618 1.00 84.94 118 ARG A CA 1
ATOM 936 C C . ARG A 1 118 ? -9.485 -2.156 19.301 1.00 84.94 118 ARG A C 1
ATOM 938 O O . ARG A 1 118 ? -9.722 -2.314 20.495 1.00 84.94 118 ARG A O 1
ATOM 945 N N . GLY A 1 119 ? -10.039 -1.194 18.563 1.00 83.56 119 GLY A N 1
ATOM 946 C CA . GLY A 1 119 ? -11.036 -0.253 19.082 1.00 83.56 119 GLY A CA 1
ATOM 947 C C . GLY A 1 119 ? -12.294 -0.959 19.596 1.00 83.56 119 GLY A C 1
ATOM 948 O O . GLY A 1 119 ? -12.758 -0.678 20.697 1.00 83.56 119 GLY A O 1
ATOM 949 N N . SER A 1 120 ? -12.787 -1.956 18.857 1.00 83.81 120 SER A N 1
ATOM 950 C CA . SER A 1 120 ? -13.941 -2.765 19.272 1.00 83.81 120 SER A CA 1
ATOM 951 C C . SER A 1 120 ? -13.675 -3.557 20.561 1.00 83.81 120 SER A C 1
ATOM 953 O O . SER A 1 120 ? -14.487 -3.525 21.486 1.00 83.81 120 SER A O 1
ATOM 955 N N . LYS A 1 121 ? -12.505 -4.203 20.677 1.00 81.31 121 LYS A N 1
ATOM 956 C CA . LYS A 1 121 ? -12.106 -4.911 21.908 1.00 81.31 121 LYS A CA 1
ATOM 957 C C . LYS A 1 121 ? -11.972 -3.965 23.099 1.00 81.31 121 LYS A C 1
ATOM 959 O O . LYS A 1 121 ? -12.394 -4.304 24.199 1.00 81.31 121 LYS A O 1
ATOM 964 N N . LEU A 1 122 ? -11.413 -2.777 22.878 1.00 87.19 122 LEU A N 1
ATOM 965 C CA . LEU A 1 122 ? -11.287 -1.757 23.914 1.00 87.19 122 LEU A CA 1
ATOM 966 C C . LEU A 1 122 ? -12.663 -1.282 24.400 1.00 87.19 122 LEU A C 1
ATOM 968 O O . LEU A 1 122 ? -12.881 -1.200 25.605 1.00 87.19 122 LEU A O 1
ATOM 972 N N . ASN A 1 123 ? -13.611 -1.066 23.486 1.00 83.12 123 ASN A N 1
ATOM 973 C CA . ASN A 1 123 ? -14.987 -0.721 23.840 1.00 83.12 123 ASN A CA 1
ATOM 974 C C . ASN A 1 123 ? -15.657 -1.812 24.697 1.00 83.12 123 ASN A C 1
ATOM 976 O O . ASN A 1 123 ? -16.349 -1.510 25.667 1.00 83.12 123 ASN A O 1
ATOM 980 N N . HIS A 1 124 ? -15.404 -3.086 24.386 1.00 85.75 124 HIS A N 1
ATOM 981 C CA . HIS A 1 124 ? -15.907 -4.197 25.193 1.00 85.75 124 HIS A CA 1
ATOM 982 C C . HIS A 1 124 ? -15.341 -4.183 26.622 1.00 85.75 124 HIS A C 1
ATOM 984 O O . HIS A 1 124 ? -16.093 -4.346 27.581 1.00 85.75 124 HIS A O 1
ATOM 990 N N . TYR A 1 125 ? -14.038 -3.933 26.784 1.00 91.44 125 TYR A N 1
ATOM 991 C CA . TYR A 1 125 ? -13.434 -3.833 28.115 1.00 91.44 125 TYR A CA 1
ATOM 992 C C . TYR A 1 125 ? -13.985 -2.664 28.934 1.00 91.44 125 TYR A C 1
ATOM 994 O O . TYR A 1 125 ? -14.227 -2.838 30.127 1.00 91.44 125 TYR A O 1
ATOM 1002 N N . ILE A 1 126 ? -14.243 -1.510 28.309 1.00 90.00 126 ILE A N 1
ATOM 1003 C CA . ILE A 1 126 ? -14.894 -0.376 28.983 1.00 90.00 126 ILE A CA 1
ATOM 1004 C C . ILE A 1 126 ? -16.285 -0.779 29.470 1.00 90.00 126 ILE A C 1
ATOM 1006 O O . ILE A 1 126 ? -16.594 -0.572 30.638 1.00 90.00 126 ILE A O 1
ATOM 1010 N N . LEU A 1 127 ? -17.097 -1.412 28.617 1.00 82.06 127 LEU A N 1
ATOM 1011 C CA . LEU A 1 127 ? -18.445 -1.843 28.991 1.00 82.06 127 LEU A CA 1
ATOM 1012 C C . LEU A 1 127 ? -18.421 -2.788 30.198 1.00 82.06 127 LEU A C 1
ATOM 1014 O O . LEU A 1 127 ? -19.165 -2.579 31.156 1.00 82.06 127 LEU A O 1
ATOM 1018 N N . VAL A 1 128 ? -17.548 -3.799 30.185 1.00 86.44 128 VAL A N 1
ATOM 1019 C CA . VAL A 1 128 ? -17.415 -4.744 31.306 1.00 86.44 128 VAL A CA 1
ATOM 1020 C C . VAL A 1 128 ? -16.963 -4.028 32.582 1.00 86.44 128 VAL A C 1
ATOM 1022 O O . VAL A 1 128 ? -17.528 -4.269 33.649 1.00 86.44 128 VAL A O 1
ATOM 1025 N N . PHE A 1 129 ? -15.995 -3.112 32.486 1.00 85.56 129 PHE A N 1
ATOM 1026 C CA . PHE A 1 129 ? -15.531 -2.314 33.623 1.00 85.56 129 PHE A CA 1
ATOM 1027 C C . PHE A 1 129 ? -16.644 -1.430 34.206 1.00 85.56 129 PHE A C 1
ATOM 1029 O O . PHE A 1 129 ? -16.832 -1.384 35.425 1.00 85.56 129 PHE A O 1
ATOM 1036 N N . THR A 1 130 ? -17.422 -0.767 33.349 1.00 87.06 130 THR A N 1
ATOM 1037 C CA . THR A 1 130 ? -18.559 0.060 33.761 1.00 87.06 130 THR A CA 1
ATOM 1038 C C . THR A 1 130 ? -19.626 -0.777 34.459 1.00 87.06 130 THR A C 1
ATOM 1040 O O . THR A 1 130 ? -20.088 -0.386 35.526 1.00 87.06 130 THR A O 1
ATOM 1043 N N . VAL A 1 131 ? -19.973 -1.953 33.928 1.00 79.94 131 VAL A N 1
ATOM 1044 C CA . VAL A 1 131 ? -20.931 -2.867 34.574 1.00 79.94 131 VAL A CA 1
ATOM 1045 C C . VAL A 1 131 ? -20.439 -3.301 35.956 1.00 79.94 131 VAL A C 1
ATOM 1047 O O . VAL A 1 131 ? -21.196 -3.223 36.923 1.00 79.94 131 VAL A O 1
ATOM 1050 N N . MET A 1 132 ? -19.168 -3.694 36.079 1.00 83.56 132 MET A N 1
ATOM 1051 C CA . MET A 1 132 ? -18.590 -4.066 37.375 1.00 83.56 132 MET A CA 1
ATOM 1052 C C . MET A 1 132 ? -18.626 -2.905 38.368 1.00 83.56 132 MET A C 1
ATOM 1054 O O . MET A 1 132 ? -18.995 -3.097 39.523 1.00 83.56 132 MET A O 1
ATOM 1058 N N . THR A 1 133 ? -18.322 -1.689 37.912 1.00 86.44 133 THR A N 1
ATOM 1059 C CA . THR A 1 133 ? -18.367 -0.487 38.753 1.00 86.44 133 THR A CA 1
ATOM 1060 C C . THR A 1 133 ? -19.791 -0.180 39.212 1.00 86.44 133 THR A C 1
ATOM 1062 O O . THR A 1 133 ? -20.000 0.079 40.391 1.00 86.44 133 THR A O 1
ATOM 1065 N N . ILE A 1 134 ? -20.785 -0.267 38.323 1.00 81.31 134 ILE A N 1
ATOM 1066 C CA . ILE A 1 134 ? -22.198 -0.027 38.659 1.00 81.31 134 ILE A CA 1
ATOM 1067 C C . ILE A 1 134 ? -22.701 -1.012 39.723 1.00 81.31 134 ILE A C 1
ATOM 1069 O O . ILE A 1 134 ? -23.509 -0.632 40.564 1.00 81.31 134 ILE A O 1
ATOM 1073 N N . ILE A 1 135 ? -22.228 -2.262 39.716 1.00 76.06 135 ILE A N 1
ATOM 1074 C CA . ILE A 1 135 ? -22.581 -3.255 40.744 1.00 76.06 135 ILE A CA 1
ATOM 1075 C C . ILE A 1 135 ? -21.802 -3.000 42.044 1.00 76.06 135 ILE A C 1
ATOM 1077 O O . ILE A 1 135 ? -22.358 -3.086 43.139 1.00 76.06 135 ILE A O 1
ATOM 1081 N N . TYR A 1 136 ? -20.513 -2.674 41.937 1.00 79.62 136 TYR A N 1
ATOM 1082 C CA . TYR A 1 136 ? -19.609 -2.580 43.082 1.00 79.62 136 TYR A CA 1
ATOM 1083 C C . TYR A 1 136 ? -19.762 -1.285 43.889 1.00 79.62 136 TYR A C 1
ATOM 1085 O O . TYR A 1 136 ? -19.628 -1.295 45.113 1.00 79.62 136 TYR A O 1
ATOM 1093 N N . LEU A 1 137 ? -20.055 -0.166 43.228 1.00 82.81 137 LEU A N 1
ATOM 1094 C CA . LEU A 1 137 ? -20.178 1.154 43.848 1.00 82.81 137 LEU A CA 1
ATOM 1095 C C . LEU A 1 137 ? -21.302 1.229 44.905 1.00 82.81 137 LEU A C 1
ATOM 1097 O O . LEU A 1 137 ? -21.013 1.641 46.030 1.00 82.81 137 LEU A O 1
ATOM 1101 N N . PRO A 1 138 ? -22.542 0.775 44.639 1.00 76.19 138 PRO A N 1
ATOM 1102 C CA . PRO A 1 138 ? -23.586 0.728 45.662 1.00 76.19 138 PRO A CA 1
ATOM 1103 C C . PRO A 1 138 ? -23.287 -0.298 46.761 1.00 76.19 138 PRO A C 1
ATOM 1105 O O . PRO A 1 138 ? -23.525 -0.012 47.930 1.00 76.19 138 PRO A O 1
ATOM 1108 N N . LEU A 1 139 ? -22.699 -1.453 46.422 1.00 74.38 139 LEU A N 1
ATOM 1109 C CA . LEU A 1 139 ? -22.304 -2.458 47.415 1.00 74.38 139 LEU A CA 1
ATOM 1110 C C . LEU A 1 139 ? -21.262 -1.903 48.402 1.00 74.38 139 LEU A C 1
ATOM 1112 O O . LEU A 1 139 ? -21.383 -2.087 49.613 1.00 74.38 139 LEU A O 1
ATOM 1116 N N . SER A 1 140 ? -20.277 -1.167 47.885 1.00 80.81 140 SER A N 1
ATOM 1117 C CA . SER A 1 140 ? -19.251 -0.489 48.684 1.00 80.81 140 SER A CA 1
ATOM 1118 C C . SER A 1 140 ? -19.842 0.608 49.566 1.00 80.81 140 SE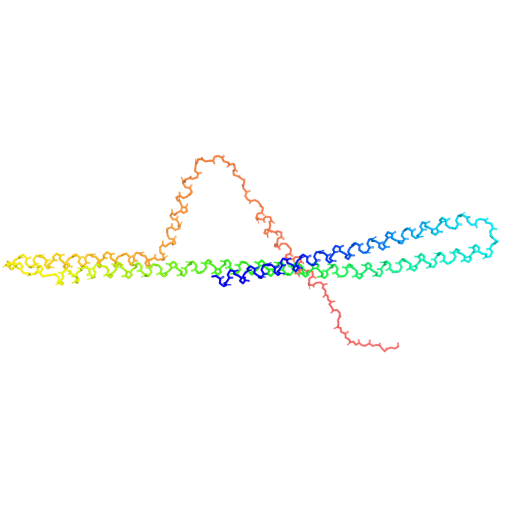R A C 1
ATOM 1120 O O . SER A 1 140 ? -19.436 0.755 50.716 1.00 80.81 140 SER A O 1
ATOM 1122 N N . PHE A 1 141 ? -20.830 1.353 49.062 1.00 81.12 141 PHE A N 1
ATOM 1123 C CA . PHE A 1 141 ? -21.538 2.371 49.838 1.00 81.12 141 PHE A CA 1
ATOM 1124 C C . PHE A 1 141 ? -22.322 1.761 51.006 1.00 81.12 141 PHE A C 1
ATOM 1126 O O . PHE A 1 141 ? -22.228 2.248 52.132 1.00 81.12 141 PHE A O 1
ATOM 1133 N N . THR A 1 142 ? -23.037 0.657 50.771 1.00 71.38 142 THR A N 1
ATOM 1134 C CA . THR A 1 142 ? -23.729 -0.083 51.832 1.00 71.38 142 THR A CA 1
ATOM 1135 C C . THR A 1 142 ? -22.740 -0.586 52.884 1.00 71.38 142 THR A C 1
ATOM 1137 O O . THR A 1 142 ? -22.957 -0.357 54.072 1.00 71.38 142 THR A O 1
ATOM 1140 N N . ALA A 1 143 ? -21.623 -1.196 52.471 1.00 79.12 143 ALA A N 1
ATOM 1141 C CA . ALA A 1 143 ? -20.581 -1.654 53.392 1.00 79.12 143 ALA A CA 1
ATOM 1142 C C . ALA A 1 143 ? -19.975 -0.502 54.217 1.00 79.12 143 ALA A C 1
ATOM 1144 O O . ALA A 1 143 ? -19.800 -0.635 55.427 1.00 79.12 143 ALA A O 1
ATOM 1145 N N . GLY A 1 144 ? -19.716 0.649 53.589 1.00 82.88 144 GLY A N 1
ATOM 1146 C CA . GLY A 1 144 ? -19.228 1.849 54.271 1.00 82.88 144 GLY A CA 1
ATOM 1147 C C . GLY A 1 144 ? -20.224 2.408 55.289 1.00 82.88 144 GLY A C 1
ATOM 1148 O O . GLY A 1 144 ? -19.829 2.807 56.382 1.00 82.88 144 GLY A O 1
ATOM 1149 N N . LEU A 1 145 ? -21.522 2.379 54.980 1.00 75.19 145 LEU A N 1
ATOM 1150 C CA . LEU A 1 145 ? -22.556 2.794 55.928 1.00 75.19 145 LEU A CA 1
ATOM 1151 C C . LEU A 1 145 ? -22.693 1.833 57.110 1.00 75.19 145 LEU A C 1
ATOM 1153 O O . LEU A 1 145 ? -22.915 2.312 58.216 1.00 75.19 145 LEU A O 1
ATOM 1157 N N . PHE A 1 146 ? -22.486 0.525 56.913 1.00 71.44 146 PHE A N 1
ATOM 1158 C CA . PHE A 1 146 ? -22.365 -0.454 58.005 1.00 71.44 146 PHE A CA 1
ATOM 1159 C C . PHE A 1 146 ? -21.118 -0.254 58.872 1.00 71.44 146 PHE A C 1
ATOM 1161 O O . PHE A 1 146 ? -21.166 -0.519 60.071 1.00 71.44 146 PHE A O 1
ATOM 1168 N N . ALA A 1 147 ? -20.021 0.230 58.288 1.00 75.69 147 ALA A N 1
ATOM 1169 C CA . ALA A 1 147 ? -18.795 0.534 59.022 1.00 75.69 147 ALA A CA 1
ATOM 1170 C C . ALA A 1 147 ? -18.903 1.816 59.869 1.00 75.69 147 ALA A C 1
ATOM 1172 O O . ALA A 1 147 ? -18.201 1.962 60.870 1.00 75.69 147 ALA A O 1
ATOM 1173 N N . LEU A 1 148 ? -19.783 2.749 59.495 1.00 72.38 148 LEU A N 1
ATOM 1174 C CA . LEU A 1 148 ? -20.098 3.918 60.309 1.00 72.38 148 LEU A CA 1
ATOM 1175 C C . LEU A 1 148 ? -21.005 3.499 61.480 1.00 72.38 148 LEU A C 1
ATOM 1177 O O . LEU A 1 148 ? -22.048 2.883 61.282 1.00 72.38 148 LEU A O 1
ATOM 1181 N N . ASN A 1 149 ? -20.655 3.894 62.711 1.00 64.75 149 ASN A N 1
ATOM 1182 C CA . ASN A 1 149 ? -21.415 3.632 63.951 1.00 64.75 149 ASN A CA 1
ATOM 1183 C C . ASN A 1 149 ? -22.804 4.327 64.017 1.00 64.75 149 ASN A C 1
ATOM 1185 O O . ASN A 1 149 ? -23.349 4.557 65.094 1.00 64.75 149 ASN A O 1
ATOM 1189 N N . LEU A 1 150 ? -23.425 4.630 62.874 1.00 57.06 150 LEU A N 1
ATOM 1190 C CA . LEU A 1 150 ? -24.779 5.184 62.752 1.00 57.06 150 LEU A CA 1
ATOM 1191 C C . LEU A 1 150 ? -25.864 4.236 63.308 1.00 57.06 150 LEU A C 1
ATOM 1193 O O . LEU A 1 150 ? -26.991 4.659 63.537 1.00 57.06 150 LEU A O 1
ATOM 1197 N N . PHE A 1 151 ? -25.536 2.970 63.592 1.00 55.50 151 PHE A N 1
ATOM 1198 C CA . PHE A 1 151 ? -26.442 1.982 64.198 1.00 55.50 151 PHE A CA 1
ATOM 1199 C C . PHE A 1 151 ? -26.625 2.128 65.725 1.00 55.50 151 PHE A C 1
ATOM 1201 O O . PHE A 1 151 ? -27.401 1.372 66.323 1.00 55.50 151 PHE A O 1
ATOM 1208 N N . GLN A 1 152 ? -25.974 3.113 66.360 1.00 55.22 152 GLN A N 1
ATOM 1209 C CA . GLN A 1 152 ? -26.159 3.455 67.780 1.00 55.22 152 GLN A CA 1
ATOM 1210 C C . GLN A 1 152 ? -27.392 4.343 68.073 1.00 55.22 152 GLN A C 1
ATOM 1212 O O . GLN A 1 152 ? -27.504 4.902 69.156 1.00 55.22 152 GLN A O 1
ATOM 1217 N N . LEU A 1 153 ? -28.355 4.467 67.156 1.00 55.78 153 LEU A N 1
ATOM 1218 C CA . LEU A 1 153 ? -29.613 5.186 67.421 1.00 55.78 153 LEU A CA 1
ATOM 1219 C C . LEU A 1 153 ? -30.486 4.406 68.425 1.00 55.78 153 LEU A C 1
ATOM 1221 O O . LEU A 1 153 ? -30.893 3.283 68.146 1.00 55.78 153 LEU A O 1
ATOM 1225 N N . GLU A 1 154 ? -30.786 4.986 69.587 1.00 55.59 154 GLU A N 1
ATOM 1226 C CA . GLU A 1 154 ? -31.407 4.339 70.763 1.00 55.59 154 GLU A CA 1
ATOM 1227 C C . GLU A 1 154 ? -32.822 3.747 70.557 1.00 55.59 154 GLU A C 1
ATOM 1229 O O . GLU A 1 154 ? -33.315 3.029 71.426 1.00 55.59 154 GLU A O 1
ATOM 1234 N N . GLN A 1 155 ? -33.486 3.956 69.410 1.00 58.94 155 GLN A N 1
ATOM 1235 C CA . GLN A 1 155 ? -34.870 3.507 69.187 1.00 58.94 155 GLN A CA 1
ATOM 1236 C C . GLN A 1 155 ? -34.997 2.283 68.247 1.00 58.94 155 GLN A C 1
ATOM 1238 O O . GLN A 1 155 ? -34.657 2.367 67.063 1.00 58.94 155 GLN A O 1
ATOM 1243 N N . PRO A 1 156 ? -35.587 1.152 68.699 1.00 62.50 156 PRO A N 1
ATOM 1244 C CA . PRO A 1 156 ? -35.680 -0.092 67.918 1.00 62.50 156 PRO A CA 1
ATOM 1245 C C . PRO A 1 156 ? -36.563 0.023 66.662 1.00 62.50 156 PRO A C 1
ATOM 1247 O O . PRO A 1 156 ? -36.300 -0.634 65.653 1.00 62.50 156 PRO A O 1
ATOM 1250 N N . ARG A 1 157 ? -37.575 0.902 66.673 1.00 58.22 157 ARG A N 1
ATOM 1251 C CA . ARG A 1 157 ? -38.471 1.128 65.524 1.00 58.22 157 ARG A CA 1
ATOM 1252 C C . ARG A 1 157 ? -37.755 1.828 64.361 1.00 58.22 157 ARG A C 1
ATOM 1254 O O . ARG A 1 157 ? -37.946 1.436 63.211 1.00 58.22 157 ARG A O 1
ATOM 1261 N N . GLN A 1 158 ? -36.874 2.785 64.658 1.00 62.47 158 GLN A N 1
ATOM 1262 C CA . GLN A 1 158 ? -36.060 3.500 63.666 1.00 62.47 158 GLN A CA 1
ATOM 1263 C C . GLN A 1 158 ? -34.976 2.609 63.049 1.00 62.47 158 GLN A C 1
ATOM 1265 O O . GLN A 1 158 ? -34.752 2.684 61.843 1.00 62.47 158 GLN A O 1
ATOM 1270 N N . LYS A 1 159 ? -34.372 1.705 63.837 1.00 65.44 159 LYS A N 1
ATOM 1271 C CA . LYS A 1 159 ? -33.409 0.714 63.327 1.00 65.44 159 LYS A CA 1
ATOM 1272 C C . LYS A 1 159 ? -34.024 -0.164 62.236 1.00 65.44 159 LYS A C 1
ATOM 1274 O O . LYS A 1 159 ? -33.419 -0.332 61.182 1.00 65.44 159 LYS A O 1
ATOM 1279 N N . SER A 1 160 ? -35.240 -0.674 62.456 1.00 61.44 160 SER A N 1
ATOM 1280 C CA . SER A 1 160 ? -35.918 -1.541 61.478 1.00 61.44 160 SER A CA 1
ATOM 1281 C C . SER A 1 160 ? -36.303 -0.806 60.189 1.00 61.44 160 SER A C 1
ATOM 1283 O O . SER A 1 160 ? -36.102 -1.341 59.103 1.00 61.44 160 SER A O 1
ATOM 1285 N N . ALA A 1 161 ? -36.781 0.440 60.293 1.00 66.75 161 ALA A N 1
ATOM 1286 C CA . ALA A 1 161 ? -37.132 1.260 59.137 1.00 66.75 161 ALA A CA 1
ATOM 1287 C C . ALA A 1 161 ? -35.889 1.653 58.326 1.00 66.75 161 ALA A C 1
ATOM 1289 O O . ALA A 1 161 ? -35.909 1.566 57.102 1.00 66.75 161 ALA A O 1
ATOM 1290 N N . PHE A 1 162 ? -34.788 2.001 59.000 1.00 68.38 162 PHE A N 1
ATOM 1291 C CA . PHE A 1 162 ? -33.522 2.327 58.348 1.00 68.38 162 PHE A CA 1
ATOM 1292 C C . PHE A 1 162 ? -32.929 1.110 57.632 1.00 68.38 162 PHE A C 1
ATOM 1294 O O . PHE A 1 162 ? -32.623 1.196 56.443 1.00 68.38 162 PHE A O 1
ATOM 1301 N N . ILE A 1 163 ? -32.864 -0.047 58.305 1.00 72.75 163 ILE A N 1
ATOM 1302 C CA . ILE A 1 163 ? -32.428 -1.317 57.702 1.00 72.75 163 ILE A CA 1
ATOM 1303 C C . ILE A 1 163 ? -33.316 -1.672 56.503 1.00 72.75 163 ILE A C 1
ATOM 1305 O O . ILE A 1 163 ? -32.790 -1.997 55.443 1.00 72.75 163 ILE A O 1
ATOM 1309 N N . ALA A 1 164 ? -34.641 -1.546 56.623 1.00 72.75 164 ALA A N 1
ATOM 1310 C CA . ALA A 1 164 ? -35.566 -1.824 55.527 1.00 72.75 164 ALA A CA 1
ATOM 1311 C C . ALA A 1 164 ? -35.344 -0.889 54.329 1.00 72.75 164 ALA A C 1
ATOM 1313 O O . ALA A 1 164 ? -35.271 -1.368 53.201 1.00 72.75 164 ALA A O 1
ATOM 1314 N N . THR A 1 165 ? -35.167 0.419 54.546 1.00 71.94 165 THR A N 1
ATOM 1315 C CA . THR A 1 165 ? -34.861 1.363 53.456 1.00 71.94 165 THR A CA 1
ATOM 1316 C C . THR A 1 165 ? -33.500 1.099 52.820 1.00 71.94 165 THR A C 1
ATOM 1318 O O . THR A 1 165 ? -33.362 1.245 51.609 1.00 71.94 165 THR A O 1
ATOM 1321 N N . MET A 1 166 ? -32.521 0.638 53.603 1.00 71.62 166 MET A N 1
ATOM 1322 C CA . MET A 1 166 ? -31.201 0.246 53.113 1.00 71.62 166 MET A CA 1
ATOM 1323 C C . MET A 1 166 ? -31.269 -0.994 52.226 1.00 71.62 166 MET A C 1
ATOM 1325 O O . MET A 1 166 ? -30.731 -1.007 51.122 1.00 71.62 166 MET A O 1
ATOM 1329 N N . VAL A 1 167 ? -31.987 -2.019 52.685 1.00 77.19 167 VAL A N 1
ATOM 1330 C CA . VAL A 1 167 ? 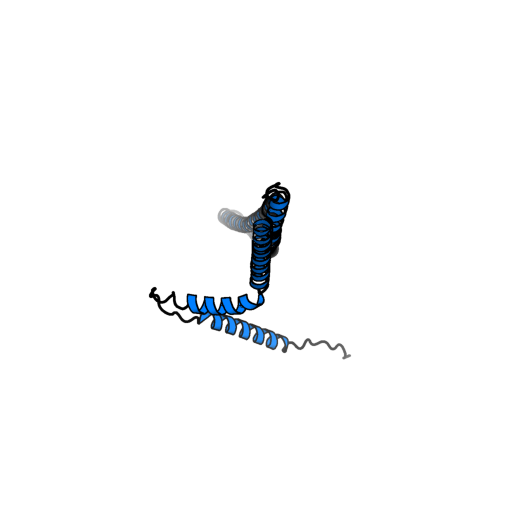-32.231 -3.245 51.922 1.00 77.19 167 VAL A CA 1
ATOM 1331 C C . VAL A 1 167 ? -33.038 -2.934 50.660 1.00 77.19 167 VAL A C 1
ATOM 1333 O O . VAL A 1 167 ? -32.720 -3.457 49.597 1.00 77.19 167 VAL A O 1
ATOM 1336 N N . LEU A 1 168 ? -34.017 -2.028 50.733 1.00 79.56 168 LEU A N 1
ATOM 1337 C CA . LEU A 1 168 ? -34.805 -1.584 49.583 1.00 79.56 168 LEU A CA 1
ATOM 1338 C C . LEU A 1 168 ? -33.955 -0.809 48.561 1.00 79.56 168 LEU A C 1
ATOM 1340 O O . LEU A 1 168 ? -34.083 -1.045 47.364 1.00 79.56 168 LEU A O 1
ATOM 1344 N N . LEU A 1 169 ? -33.066 0.080 49.013 1.00 76.81 169 LEU A N 1
ATOM 1345 C CA . LEU A 1 169 ? -32.126 0.814 48.156 1.00 76.81 169 LEU A CA 1
ATOM 1346 C C . LEU A 1 169 ? -31.111 -0.123 47.497 1.00 76.81 169 LEU A C 1
ATOM 1348 O O . LEU A 1 169 ? -30.857 -0.005 46.296 1.00 76.81 169 LEU A O 1
ATOM 1352 N N . ALA A 1 170 ? -30.574 -1.085 48.251 1.00 74.56 170 ALA A N 1
ATOM 1353 C CA . ALA A 1 170 ? -29.670 -2.101 47.726 1.00 74.56 170 ALA A CA 1
ATOM 1354 C C . ALA A 1 170 ? -30.375 -2.988 46.688 1.00 74.56 170 ALA A C 1
ATOM 1356 O O . ALA A 1 170 ? -29.856 -3.168 45.587 1.00 74.56 170 ALA A O 1
ATOM 1357 N N . LEU A 1 171 ? -31.586 -3.471 46.986 1.00 81.00 171 LEU A N 1
ATOM 1358 C CA . LEU A 1 171 ? -32.391 -4.269 46.059 1.00 81.00 171 LEU A CA 1
ATOM 1359 C C . LEU A 1 171 ? -32.780 -3.476 44.815 1.00 81.00 171 LEU A C 1
ATOM 1361 O O . LEU A 1 171 ? -32.630 -3.993 43.716 1.00 81.00 171 LEU A O 1
ATOM 1365 N N . SER A 1 172 ? -33.219 -2.225 44.966 1.00 76.50 172 SER A N 1
ATOM 1366 C CA . SER A 1 172 ? -33.575 -1.347 43.847 1.00 76.50 172 SER A CA 1
ATOM 1367 C C . SER A 1 172 ? -32.373 -1.097 42.939 1.00 76.50 172 SER A C 1
ATOM 1369 O O . SER A 1 172 ? -32.481 -1.226 41.723 1.00 76.50 172 SER A O 1
ATOM 1371 N N . THR A 1 173 ? -31.190 -0.857 43.514 1.00 78.38 173 THR A N 1
ATOM 1372 C CA . THR A 1 173 ? -29.966 -0.654 42.730 1.00 78.38 173 THR A CA 1
ATOM 1373 C C . THR A 1 173 ? -29.515 -1.936 42.028 1.00 78.38 173 THR A C 1
ATOM 1375 O O . THR A 1 173 ? -29.108 -1.885 40.868 1.00 78.38 173 THR A O 1
ATOM 1378 N N . TYR A 1 174 ? -29.648 -3.102 42.669 1.00 77.50 174 TYR A N 1
ATOM 1379 C CA . TYR A 1 174 ? -29.405 -4.397 42.024 1.00 77.50 174 TYR A CA 1
ATOM 1380 C C . TYR A 1 174 ? -30.425 -4.701 40.922 1.00 77.50 174 TYR A C 1
ATOM 1382 O O . TYR A 1 174 ? -30.047 -5.239 39.883 1.00 77.50 174 TYR A O 1
ATOM 1390 N N . PHE A 1 175 ? -31.691 -4.317 41.102 1.00 82.81 175 PHE A N 1
ATOM 1391 C CA . PHE A 1 175 ? -32.736 -4.461 40.089 1.00 82.81 175 PHE A CA 1
ATOM 1392 C C . PHE A 1 175 ? -32.474 -3.548 38.893 1.00 82.81 175 PHE A C 1
ATOM 1394 O O . PHE A 1 175 ? -32.534 -4.009 37.759 1.00 82.81 175 PHE A O 1
ATOM 1401 N N . ILE A 1 176 ? -32.114 -2.283 39.133 1.00 80.00 176 ILE A N 1
ATOM 1402 C CA . ILE A 1 176 ? -31.724 -1.320 38.096 1.00 80.00 176 ILE A CA 1
ATOM 1403 C C . ILE A 1 176 ? -30.470 -1.802 37.364 1.00 80.00 176 ILE A C 1
ATOM 1405 O O . ILE A 1 176 ? -30.429 -1.756 36.139 1.00 80.00 176 ILE A O 1
ATOM 1409 N N . SER A 1 177 ? -29.468 -2.302 38.087 1.00 71.25 177 SER A N 1
ATOM 1410 C CA . SER A 1 177 ? -28.223 -2.800 37.499 1.00 71.25 177 SER A CA 1
ATOM 1411 C C . SER A 1 177 ? -28.460 -4.071 36.679 1.00 71.25 177 SER A C 1
ATOM 1413 O O . SER A 1 177 ? -28.047 -4.149 35.524 1.00 71.25 177 SER A O 1
ATOM 1415 N N . GLY A 1 178 ? -29.217 -5.033 37.214 1.00 78.06 178 GLY A N 1
ATOM 1416 C CA . GLY A 1 178 ? -29.631 -6.238 36.495 1.00 78.06 178 GLY A CA 1
ATOM 1417 C C . GLY A 1 178 ? -30.495 -5.919 35.275 1.00 78.06 178 GLY A C 1
ATOM 1418 O O . GLY A 1 178 ? -30.293 -6.504 34.213 1.00 78.06 178 GLY A O 1
ATOM 1419 N N . PHE A 1 179 ? -31.393 -4.938 35.390 1.00 80.31 179 PHE A N 1
ATOM 1420 C CA . PHE A 1 179 ? -32.196 -4.430 34.282 1.00 80.31 179 PHE A CA 1
ATOM 1421 C C . PHE A 1 179 ? -31.327 -3.756 33.218 1.00 80.31 179 PHE A C 1
ATOM 1423 O O . PHE A 1 179 ? -31.511 -4.042 32.041 1.00 80.31 179 PHE A O 1
ATOM 1430 N N . LEU A 1 180 ? -30.341 -2.936 33.600 1.00 72.50 180 LEU A N 1
ATOM 1431 C CA . LEU A 1 180 ? -29.377 -2.339 32.673 1.00 72.50 180 LEU A CA 1
ATOM 1432 C C . LEU A 1 180 ? -28.562 -3.418 31.961 1.00 72.50 180 LEU A C 1
ATOM 1434 O O . LEU A 1 180 ? -28.465 -3.403 30.740 1.00 72.50 180 LEU A O 1
ATOM 1438 N N . VAL A 1 181 ? -28.007 -4.383 32.691 1.00 71.94 181 VAL A N 1
ATOM 1439 C CA . VAL A 1 181 ? -27.213 -5.469 32.104 1.00 71.94 181 VAL A CA 1
ATOM 1440 C C . VAL A 1 181 ? -28.067 -6.329 31.177 1.00 71.94 181 VAL A C 1
ATOM 1442 O O . VAL A 1 181 ? -27.608 -6.680 30.096 1.00 71.94 181 VAL A O 1
ATOM 1445 N N . TRP A 1 182 ? -29.313 -6.635 31.545 1.00 73.94 182 TRP A N 1
ATOM 1446 C CA . TRP A 1 182 ? -30.260 -7.348 30.685 1.00 73.94 182 TRP A CA 1
ATOM 1447 C C . TRP A 1 182 ? -30.654 -6.528 29.447 1.00 73.94 182 TRP A C 1
ATOM 1449 O O . TRP A 1 182 ? -30.727 -7.071 28.344 1.00 73.94 182 TRP A O 1
ATOM 1459 N N . PHE A 1 183 ? -30.844 -5.216 29.604 1.00 67.31 183 PHE A N 1
ATOM 1460 C CA . PHE A 1 183 ? -31.154 -4.282 28.523 1.00 67.31 183 PHE A CA 1
ATOM 1461 C C . PHE A 1 183 ? -29.987 -4.151 27.534 1.00 67.31 183 PHE A C 1
ATOM 1463 O O . PHE A 1 183 ? -30.200 -4.241 26.326 1.00 67.31 183 PHE A O 1
ATOM 1470 N N . PHE A 1 184 ? -28.753 -4.036 28.032 1.00 63.53 184 PHE A N 1
ATOM 1471 C CA . PHE A 1 184 ? -27.536 -3.950 27.221 1.00 63.53 184 PHE A CA 1
ATOM 1472 C C . PHE A 1 184 ? -27.062 -5.308 26.673 1.00 63.53 184 PHE A C 1
ATOM 1474 O O . PHE A 1 184 ? -26.442 -5.337 25.618 1.00 63.53 184 PHE A O 1
ATOM 1481 N N . ARG A 1 185 ? -27.391 -6.447 27.305 1.00 61.19 185 ARG A N 1
ATOM 1482 C CA . ARG A 1 185 ? -27.148 -7.795 26.738 1.00 61.19 185 ARG A CA 1
ATOM 1483 C C . ARG A 1 185 ? -28.068 -8.139 25.572 1.00 61.19 185 ARG A C 1
ATOM 1485 O O . ARG A 1 185 ? -27.806 -9.113 24.871 1.00 61.19 185 ARG A O 1
ATOM 1492 N N . LYS A 1 186 ? -29.133 -7.370 25.343 1.00 50.38 186 LYS A N 1
ATOM 1493 C CA . LYS A 1 186 ? -30.077 -7.579 24.241 1.00 50.38 186 LYS A CA 1
ATOM 1494 C C . LYS A 1 186 ? -29.552 -6.987 22.929 1.00 50.38 186 LYS A C 1
ATOM 1496 O O . LYS A 1 186 ? -30.249 -6.253 22.233 1.00 50.38 186 LYS A O 1
ATOM 1501 N N . GLU A 1 187 ? -28.318 -7.341 22.583 1.00 54.62 187 GLU A N 1
ATOM 1502 C CA . GLU A 1 187 ? -27.660 -7.016 21.313 1.00 54.62 187 GLU A CA 1
ATOM 1503 C C . GLU A 1 187 ? -28.476 -7.571 20.114 1.00 54.62 187 GLU A C 1
ATOM 1505 O O . GLU A 1 187 ? -28.454 -6.993 19.032 1.00 54.62 187 GLU A O 1
ATOM 1510 N N . GLU A 1 188 ? -29.327 -8.586 20.327 1.00 54.62 188 GLU A N 1
ATOM 1511 C CA . GLU A 1 188 ? -30.303 -9.098 19.344 1.00 54.62 188 GLU A CA 1
ATOM 1512 C C . GLU A 1 188 ? -31.450 -8.120 19.002 1.00 54.62 188 GLU A C 1
ATOM 1514 O O . GLU A 1 188 ? -32.105 -8.286 17.978 1.00 54.62 188 GLU A O 1
ATOM 1519 N N . ARG A 1 189 ? -31.693 -7.050 19.784 1.00 53.38 189 ARG A N 1
ATOM 1520 C CA . ARG A 1 189 ? -32.623 -5.960 19.395 1.00 53.38 189 ARG A CA 1
ATOM 1521 C C . ARG A 1 189 ? -31.951 -4.791 18.672 1.00 53.38 189 ARG A C 1
ATOM 1523 O O . ARG A 1 189 ? -32.650 -3.855 18.278 1.00 53.38 189 ARG A O 1
ATOM 1530 N N . ARG A 1 190 ? -30.635 -4.840 18.427 1.00 53.91 190 ARG A N 1
ATOM 1531 C CA . ARG A 1 190 ? -29.966 -3.853 17.557 1.00 53.91 190 ARG A CA 1
ATOM 1532 C C . ARG A 1 190 ? -30.430 -3.952 16.104 1.00 53.91 190 ARG A C 1
ATOM 1534 O O . ARG A 1 190 ? -30.442 -2.940 15.413 1.00 53.91 190 ARG A O 1
ATOM 1541 N N . GLU A 1 191 ? -30.897 -5.122 15.676 1.00 56.34 191 GLU A N 1
ATOM 1542 C CA . GLU A 1 191 ? -31.547 -5.331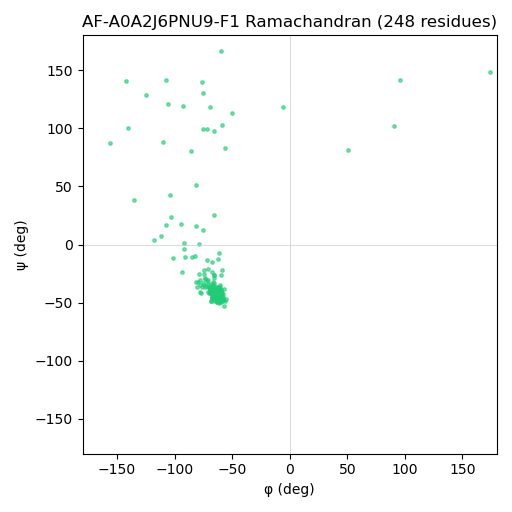 14.373 1.00 56.34 191 GLU A CA 1
ATOM 1543 C C . GLU A 1 191 ? -32.864 -4.532 14.262 1.00 56.34 191 GLU A C 1
ATOM 1545 O O . GLU A 1 191 ? -33.117 -3.869 13.260 1.00 56.34 191 GLU A O 1
ATOM 1550 N N . MET A 1 192 ? -33.664 -4.480 15.336 1.00 53.16 192 MET A N 1
ATOM 1551 C CA . MET A 1 192 ? -34.928 -3.726 15.362 1.00 53.16 192 MET A CA 1
ATOM 1552 C C . MET A 1 192 ? -34.703 -2.206 15.448 1.00 53.16 192 MET A C 1
ATOM 1554 O O . MET A 1 192 ? -35.448 -1.429 14.853 1.00 53.16 192 MET A O 1
ATOM 1558 N N . PHE A 1 193 ? -33.654 -1.769 16.156 1.00 51.12 193 PHE A N 1
ATOM 1559 C CA . PHE A 1 193 ? -33.258 -0.357 16.205 1.00 51.12 193 PHE A CA 1
ATOM 1560 C C . PHE A 1 193 ? -32.629 0.130 14.896 1.00 51.12 193 PHE A C 1
ATOM 1562 O O . PHE A 1 193 ? -32.833 1.288 14.549 1.00 51.12 193 PHE A O 1
ATOM 1569 N N . LYS A 1 194 ? -31.931 -0.731 14.139 1.00 58.75 194 LYS A N 1
ATOM 1570 C CA . LYS A 1 194 ? -31.501 -0.411 12.768 1.00 58.75 194 LYS A CA 1
ATOM 1571 C C . LYS A 1 194 ? -32.700 -0.135 11.864 1.00 58.75 194 LYS A C 1
ATOM 1573 O O . LYS A 1 194 ? -32.708 0.897 11.210 1.00 58.75 194 LYS A O 1
ATOM 1578 N N . HIS A 1 195 ? -33.734 -0.980 11.900 1.00 58.00 195 HIS A N 1
ATOM 1579 C CA . HIS A 1 195 ? -34.948 -0.773 11.100 1.00 58.00 195 HIS A CA 1
ATOM 1580 C C . HIS A 1 195 ? -35.721 0.497 11.507 1.00 58.00 195 HIS A C 1
ATOM 1582 O O . HIS A 1 195 ? -36.277 1.193 10.664 1.00 58.00 195 HIS A O 1
ATOM 1588 N N . LEU A 1 196 ? -35.750 0.835 12.801 1.00 57.66 196 LEU A N 1
ATOM 1589 C CA . LEU A 1 196 ? -36.355 2.082 13.291 1.00 57.66 196 LEU A CA 1
ATOM 1590 C C . LEU A 1 196 ? -35.517 3.333 12.984 1.00 57.66 196 LEU A C 1
ATOM 1592 O O . LEU A 1 196 ? -36.083 4.416 12.850 1.00 57.66 196 LEU A O 1
ATOM 1596 N N . TRP A 1 197 ? -34.191 3.206 12.893 1.00 55.91 197 TRP A N 1
ATOM 1597 C CA . TRP A 1 197 ? -33.293 4.303 12.532 1.00 55.91 197 TRP A CA 1
ATOM 1598 C C . TRP A 1 197 ? -33.312 4.574 11.025 1.00 55.91 197 TRP A C 1
ATOM 1600 O O . TRP A 1 197 ? -33.412 5.735 10.648 1.00 55.91 197 TRP A O 1
ATOM 1610 N N . ASP A 1 198 ? -33.340 3.536 10.180 1.00 60.94 198 ASP A N 1
ATOM 1611 C CA . ASP A 1 198 ? -33.549 3.672 8.725 1.00 60.94 198 ASP A CA 1
ATOM 1612 C C . ASP A 1 198 ? -34.855 4.427 8.442 1.00 60.94 198 ASP A C 1
ATOM 1614 O O . ASP A 1 198 ? -34.869 5.437 7.744 1.00 60.94 198 ASP A O 1
ATOM 1618 N N . HIS A 1 199 ? -35.942 4.043 9.121 1.00 53.78 199 HIS A N 1
ATOM 1619 C CA . HIS A 1 199 ? -37.245 4.660 8.886 1.00 53.78 199 HIS A CA 1
ATOM 1620 C C . HIS A 1 199 ? -37.361 6.107 9.396 1.00 53.78 199 HIS A C 1
ATOM 1622 O O . HIS A 1 199 ? -38.219 6.857 8.936 1.00 53.78 199 HIS A O 1
ATOM 1628 N N . ARG A 1 200 ? -36.508 6.522 10.346 1.00 51.06 200 ARG A N 1
ATOM 1629 C CA . ARG A 1 200 ? -36.481 7.903 10.856 1.00 51.06 200 ARG A CA 1
ATOM 1630 C C . ARG A 1 200 ? -35.465 8.786 10.118 1.00 51.06 200 ARG A C 1
ATOM 1632 O O . ARG A 1 200 ? -35.648 9.998 10.095 1.00 51.06 200 ARG A O 1
ATOM 1639 N N . VAL A 1 201 ? -34.438 8.202 9.498 1.00 48.34 201 VAL A N 1
ATOM 1640 C CA . VAL A 1 201 ? -33.494 8.906 8.611 1.00 48.34 201 VAL A CA 1
ATOM 1641 C C . VAL A 1 201 ? -34.140 9.205 7.254 1.00 48.34 201 VAL A C 1
ATOM 1643 O O . VAL A 1 201 ? -33.929 10.292 6.720 1.00 48.34 201 VAL A O 1
ATOM 1646 N N . ASP A 1 202 ? -35.032 8.336 6.772 1.00 53.97 202 ASP A N 1
ATOM 1647 C CA . ASP A 1 202 ? -35.838 8.598 5.570 1.00 53.97 202 ASP A CA 1
ATOM 1648 C C . ASP A 1 202 ? -36.867 9.733 5.758 1.00 53.97 202 ASP A C 1
ATOM 1650 O O . ASP A 1 202 ? -37.264 10.372 4.789 1.00 53.97 202 ASP A O 1
ATOM 1654 N N . GLY A 1 203 ? -37.276 10.030 6.999 1.00 49.12 203 GLY A N 1
ATOM 1655 C CA . GLY A 1 203 ? -38.239 11.097 7.318 1.00 49.12 203 GLY A CA 1
ATOM 1656 C C . GLY A 1 203 ? -37.628 12.472 7.626 1.00 49.12 203 GLY A C 1
ATOM 1657 O O . GLY A 1 203 ? -38.367 13.424 7.858 1.00 49.12 203 GLY A O 1
ATOM 1658 N N . VAL A 1 204 ? -36.295 12.591 7.664 1.00 45.81 204 VAL A N 1
ATOM 1659 C CA . VAL A 1 204 ? -35.571 13.859 7.927 1.00 45.81 204 VAL A CA 1
ATOM 1660 C C . VAL A 1 204 ? -34.822 14.354 6.675 1.00 45.81 204 VAL A C 1
ATOM 1662 O O . VAL A 1 204 ? -34.113 15.352 6.718 1.00 45.81 204 VAL A O 1
ATOM 1665 N N . SER A 1 205 ? -35.019 13.705 5.523 1.00 44.69 205 SER A N 1
ATOM 1666 C CA . SER A 1 205 ? -34.467 14.125 4.222 1.00 44.69 205 SER A CA 1
ATOM 1667 C C . SER A 1 205 ? -35.494 14.795 3.296 1.00 44.69 205 SER A C 1
ATOM 1669 O O . SER A 1 205 ? -35.297 14.830 2.087 1.00 44.69 205 SER A O 1
ATOM 1671 N N . ASP A 1 206 ? -36.571 15.369 3.842 1.00 45.81 206 ASP A N 1
ATOM 1672 C CA . ASP A 1 206 ? -37.619 16.036 3.047 1.00 45.81 206 ASP A CA 1
ATOM 1673 C C . ASP A 1 206 ? -37.440 17.561 2.891 1.00 45.81 206 ASP A C 1
ATOM 1675 O O . ASP A 1 206 ? -38.364 18.267 2.492 1.00 45.81 206 ASP A O 1
ATOM 1679 N N . SER A 1 207 ? -36.244 18.109 3.139 1.00 44.06 207 SER A N 1
ATOM 1680 C CA . SER A 1 207 ? -35.981 19.537 2.896 1.00 44.06 207 SER A CA 1
ATOM 1681 C C . SER A 1 207 ? -34.661 19.843 2.192 1.00 44.06 207 SER A C 1
ATOM 1683 O O . SER A 1 207 ? -34.028 20.852 2.495 1.00 44.06 207 SER A O 1
ATOM 1685 N N . GLU A 1 208 ? -34.248 19.025 1.223 1.00 37.25 208 GLU A N 1
ATOM 1686 C CA . GLU A 1 208 ? -33.217 19.455 0.275 1.00 37.25 208 GLU A CA 1
ATOM 1687 C C . GLU A 1 208 ? -33.532 18.970 -1.146 1.00 37.25 208 GLU A C 1
ATOM 1689 O O . GLU A 1 208 ? -33.347 17.812 -1.520 1.00 37.25 208 GLU A O 1
ATOM 1694 N N . HIS A 1 209 ? -34.070 19.888 -1.951 1.00 48.75 209 HIS A N 1
ATOM 1695 C CA . HIS A 1 209 ? -34.257 19.723 -3.387 1.00 48.75 209 HIS A CA 1
ATOM 1696 C C . HIS A 1 209 ? -32.915 19.460 -4.081 1.00 48.75 209 HIS A C 1
ATOM 1698 O O . HIS A 1 209 ? -32.188 20.400 -4.389 1.00 48.75 209 HIS A O 1
ATOM 1704 N N . THR A 1 210 ? -32.637 18.206 -4.441 1.00 40.62 210 THR A N 1
ATOM 1705 C CA . THR A 1 210 ? -31.776 17.883 -5.590 1.00 40.62 210 THR A CA 1
ATOM 1706 C C . THR A 1 210 ? -32.312 16.649 -6.337 1.00 40.62 210 THR A C 1
ATOM 1708 O O . THR A 1 210 ? -32.859 15.729 -5.725 1.00 40.62 210 THR A O 1
ATOM 1711 N N . PRO A 1 211 ? -32.265 16.630 -7.682 1.00 41.94 211 PRO A N 1
ATOM 1712 C CA . PRO A 1 211 ? -33.080 15.728 -8.481 1.00 41.94 211 PRO A CA 1
ATOM 1713 C C . PRO A 1 211 ? -32.556 14.287 -8.486 1.00 41.94 211 PRO A C 1
ATOM 1715 O O . PRO A 1 211 ? -31.369 14.000 -8.624 1.00 41.94 211 PRO A O 1
ATOM 1718 N N . LYS A 1 212 ? -33.525 13.375 -8.411 1.00 51.97 212 LYS A N 1
ATOM 1719 C CA . LYS A 1 212 ? -33.446 11.915 -8.473 1.00 51.97 212 LYS A CA 1
ATOM 1720 C C . LYS A 1 212 ? -32.753 11.418 -9.754 1.00 51.97 212 LYS A C 1
ATOM 1722 O O . LYS A 1 212 ? -33.408 10.998 -10.704 1.00 51.97 212 LYS A O 1
ATOM 1727 N N . ALA A 1 213 ? -31.422 11.379 -9.763 1.00 46.22 213 ALA A N 1
ATOM 1728 C CA . ALA A 1 213 ? -30.644 10.657 -10.768 1.00 46.22 213 ALA A CA 1
ATOM 1729 C C . ALA A 1 213 ? -30.485 9.183 -10.351 1.00 46.22 213 ALA A C 1
ATOM 1731 O O . ALA A 1 213 ? -29.496 8.750 -9.763 1.00 46.22 213 ALA A O 1
ATOM 1732 N N . ARG A 1 214 ? -31.557 8.435 -10.634 1.00 47.94 214 ARG A N 1
ATOM 1733 C CA . ARG A 1 214 ? -31.608 7.018 -11.031 1.00 47.94 214 ARG A CA 1
ATOM 1734 C C . ARG A 1 214 ? -30.216 6.418 -11.254 1.00 47.94 214 ARG A C 1
ATOM 1736 O O . ARG A 1 214 ? -29.541 6.890 -12.150 1.00 47.94 214 ARG A O 1
ATOM 1743 N N . ARG A 1 215 ? -29.819 5.390 -10.489 1.00 59.72 215 ARG A N 1
ATOM 1744 C CA . ARG A 1 215 ? -28.551 4.643 -10.631 1.00 59.72 215 ARG A CA 1
ATOM 1745 C C . ARG A 1 215 ? -28.612 3.685 -11.841 1.00 59.72 215 ARG A C 1
ATOM 1747 O O . ARG A 1 215 ? -29.151 2.600 -11.676 1.00 59.72 215 ARG A O 1
ATOM 1754 N N . PRO A 1 216 ? -28.054 4.001 -13.029 1.00 57.22 216 PRO A N 1
ATOM 1755 C CA . PRO A 1 216 ? -28.012 3.097 -14.181 1.00 57.22 216 PRO A CA 1
ATOM 1756 C C . PRO A 1 216 ? -26.612 2.455 -14.317 1.00 57.22 216 PRO A C 1
ATOM 1758 O O . PRO A 1 216 ? -26.408 1.513 -15.078 1.00 57.22 216 PRO A O 1
ATOM 1761 N N . ILE A 1 217 ? -25.624 2.959 -13.566 1.00 58.69 217 ILE A N 1
ATOM 1762 C CA . ILE A 1 217 ? -24.205 2.625 -13.723 1.00 58.69 217 ILE A CA 1
ATOM 1763 C C . ILE A 1 217 ? -23.883 1.294 -13.037 1.00 58.69 217 ILE A C 1
ATOM 1765 O O . ILE A 1 217 ? -23.121 0.501 -13.578 1.00 58.69 217 ILE A O 1
ATOM 1769 N N . LEU A 1 218 ? -24.503 1.001 -11.888 1.00 58.84 218 LEU A N 1
ATOM 1770 C CA . LEU A 1 218 ? -24.269 -0.264 -11.183 1.00 58.84 218 LEU A CA 1
ATOM 1771 C C . LEU A 1 218 ? -24.808 -1.461 -11.976 1.00 58.84 218 LEU A C 1
ATOM 1773 O O . LEU A 1 218 ? -24.118 -2.474 -12.082 1.00 58.84 218 LEU A O 1
ATOM 1777 N N . ASP A 1 219 ? -25.963 -1.314 -12.624 1.00 65.06 219 ASP A N 1
ATOM 1778 C CA . ASP A 1 219 ? -26.534 -2.374 -13.459 1.00 65.06 219 ASP A CA 1
ATOM 1779 C C . ASP A 1 219 ? -25.742 -2.565 -14.758 1.00 65.06 219 ASP A C 1
ATOM 1781 O O . ASP A 1 219 ? -25.510 -3.697 -15.185 1.00 65.06 219 ASP A O 1
ATOM 1785 N N . THR A 1 220 ? -25.227 -1.474 -15.335 1.00 68.62 220 THR A N 1
ATOM 1786 C CA . THR A 1 220 ? -24.357 -1.527 -16.522 1.00 68.62 220 THR A CA 1
ATOM 1787 C C . THR A 1 220 ? -23.020 -2.206 -16.206 1.00 68.62 220 THR A C 1
ATOM 1789 O O . THR A 1 220 ? -22.541 -3.040 -16.980 1.00 68.62 220 THR A O 1
ATOM 1792 N N . ILE A 1 221 ? -22.431 -1.927 -15.038 1.00 67.81 221 ILE A N 1
ATOM 1793 C CA . ILE A 1 221 ? -21.185 -2.567 -14.592 1.00 67.81 221 ILE A CA 1
ATOM 1794 C C . ILE A 1 221 ? -21.420 -4.055 -14.300 1.00 67.81 221 ILE A C 1
ATOM 1796 O O . ILE A 1 221 ? -20.637 -4.899 -14.740 1.00 67.81 221 ILE A O 1
ATOM 1800 N N . LEU A 1 222 ? -22.521 -4.410 -13.630 1.00 72.25 222 LEU A N 1
ATOM 1801 C CA . LEU A 1 222 ? -22.840 -5.809 -13.339 1.00 72.25 222 LEU A CA 1
ATOM 1802 C C . LEU A 1 222 ? -23.173 -6.615 -14.603 1.00 72.25 222 LEU A C 1
ATOM 1804 O O . LEU A 1 222 ? -22.774 -7.780 -14.695 1.00 72.25 222 LEU A O 1
ATOM 1808 N N . GLN A 1 223 ? -23.828 -6.017 -15.604 1.00 73.62 223 GLN A N 1
ATOM 1809 C CA . GLN A 1 223 ? -24.023 -6.670 -16.901 1.00 73.62 223 GLN A CA 1
ATOM 1810 C C . GLN A 1 223 ? -22.704 -6.855 -17.657 1.00 73.62 223 GLN A C 1
ATOM 1812 O O . GLN A 1 223 ? -22.444 -7.955 -18.148 1.00 73.62 223 GLN A O 1
ATOM 1817 N N . THR A 1 224 ? -21.832 -5.845 -17.681 1.00 68.81 224 THR A N 1
ATOM 1818 C CA . THR A 1 224 ? -20.536 -5.927 -18.381 1.00 68.81 224 THR A CA 1
ATOM 1819 C C . THR A 1 224 ? -19.645 -7.024 -17.785 1.00 68.81 224 THR A C 1
ATOM 1821 O O . THR A 1 224 ? -19.057 -7.828 -18.513 1.00 68.81 224 THR A O 1
ATOM 1824 N N . ILE A 1 225 ? -19.625 -7.151 -16.454 1.00 72.62 225 ILE A N 1
ATOM 1825 C CA . ILE A 1 225 ? -18.882 -8.216 -15.762 1.00 72.62 225 ILE A CA 1
ATOM 1826 C C . ILE A 1 225 ? -19.469 -9.602 -16.080 1.00 72.62 225 ILE A C 1
ATOM 1828 O O . ILE A 1 225 ? -18.725 -10.567 -16.287 1.00 72.62 225 ILE A O 1
ATOM 1832 N N . ARG A 1 226 ? -20.800 -9.729 -16.163 1.00 74.00 226 ARG A N 1
ATOM 1833 C CA . ARG A 1 226 ? -21.462 -11.014 -16.443 1.00 74.00 226 ARG A CA 1
ATOM 1834 C C . ARG A 1 226 ? -21.263 -11.472 -17.897 1.00 74.00 226 ARG A C 1
ATOM 1836 O O . ARG A 1 226 ? -21.099 -12.672 -18.125 1.00 74.00 226 ARG A O 1
ATOM 1843 N N . VAL A 1 227 ? -21.206 -10.547 -18.860 1.00 72.25 227 VAL A N 1
ATOM 1844 C CA . VAL A 1 227 ? -20.935 -10.848 -20.281 1.00 72.25 227 VAL A CA 1
ATOM 1845 C C . VAL A 1 227 ? -19.478 -11.279 -20.492 1.00 72.25 227 VAL A C 1
ATOM 1847 O O . VAL A 1 227 ? -19.235 -12.295 -21.148 1.00 72.25 227 VAL A O 1
ATOM 1850 N N . SER A 1 228 ? -18.517 -10.614 -19.839 1.00 63.62 228 SER A N 1
ATOM 1851 C CA . SER A 1 228 ? -17.094 -10.987 -19.911 1.00 63.62 228 SER A CA 1
ATOM 1852 C C . SER A 1 228 ? -16.831 -12.414 -19.397 1.00 63.62 228 SER A C 1
ATOM 1854 O O . SER A 1 228 ? -16.054 -13.172 -19.985 1.00 63.62 228 SER A O 1
ATOM 1856 N N . LYS A 1 229 ? -17.553 -12.848 -18.353 1.00 65.31 229 LYS A N 1
ATOM 1857 C CA . LYS A 1 229 ? -17.409 -14.203 -17.790 1.00 65.31 229 LYS A CA 1
ATOM 1858 C C . LYS A 1 229 ? -17.965 -15.306 -18.709 1.00 65.31 229 LYS A C 1
ATOM 1860 O O . LYS A 1 229 ? -17.425 -16.414 -18.727 1.00 65.31 229 LYS A O 1
ATOM 1865 N N . ARG A 1 230 ? -19.001 -15.018 -19.512 1.00 59.16 230 ARG A N 1
ATOM 1866 C CA . ARG A 1 230 ? -19.561 -15.976 -20.488 1.00 59.16 230 ARG A CA 1
ATOM 1867 C C . ARG A 1 230 ? -18.695 -16.126 -21.743 1.00 59.16 230 ARG A C 1
ATOM 1869 O O . ARG A 1 230 ? -18.529 -17.252 -22.212 1.00 59.16 230 ARG A O 1
ATOM 1876 N N . GLN A 1 231 ? -18.076 -15.049 -22.235 1.00 56.28 231 GLN A N 1
ATOM 1877 C CA . GLN A 1 231 ? -17.159 -15.135 -23.382 1.00 56.28 231 GLN A CA 1
ATOM 1878 C C . GLN A 1 231 ? -15.891 -15.932 -23.058 1.00 56.28 231 GLN A C 1
ATOM 1880 O O . GLN A 1 231 ? -15.489 -16.784 -23.848 1.00 56.28 231 GLN A O 1
ATOM 1885 N N . LYS A 1 232 ? -15.324 -15.760 -21.856 1.00 54.12 232 LYS A N 1
ATOM 1886 C CA . LYS A 1 232 ? -14.130 -16.513 -21.435 1.00 54.12 232 LYS A CA 1
ATOM 1887 C C . LYS A 1 232 ? -14.379 -18.021 -21.284 1.00 54.12 232 LYS A C 1
ATOM 1889 O O . LYS A 1 232 ? -13.459 -18.811 -21.454 1.00 54.12 232 LYS A O 1
ATOM 1894 N N . THR A 1 233 ? -15.622 -18.419 -21.003 1.00 53.97 233 THR A N 1
ATOM 1895 C CA . THR A 1 233 ? -16.011 -19.837 -20.886 1.00 53.97 233 THR A CA 1
ATOM 1896 C C . THR A 1 233 ? -16.273 -20.471 -22.258 1.00 53.97 233 THR A C 1
ATOM 1898 O O . THR A 1 233 ? -15.955 -21.636 -22.453 1.00 53.97 233 THR A O 1
ATOM 1901 N N . SER A 1 234 ? -16.767 -19.702 -23.237 1.00 52.09 234 SER A N 1
ATOM 1902 C CA . SER A 1 234 ? -16.986 -20.213 -24.603 1.00 52.09 234 SER A CA 1
ATOM 1903 C C . SER A 1 234 ? -15.691 -20.298 -25.421 1.00 52.09 234 SER A C 1
ATOM 1905 O O . SER A 1 234 ? -15.543 -21.196 -26.241 1.00 52.09 234 SER A O 1
ATOM 1907 N N . GLN A 1 235 ? -14.712 -19.420 -25.172 1.00 50.66 235 GLN A N 1
ATOM 1908 C CA . GLN A 1 235 ? -13.428 -19.447 -25.887 1.00 50.66 235 GLN A CA 1
ATOM 1909 C C . GLN A 1 235 ? -12.505 -20.594 -25.427 1.00 50.66 235 GLN A C 1
ATOM 1911 O O . GLN A 1 235 ? -11.651 -21.030 -26.190 1.00 50.66 235 GLN A O 1
ATOM 1916 N N . ASN A 1 236 ? -12.710 -21.127 -24.216 1.00 45.31 236 ASN A N 1
ATOM 1917 C CA . ASN A 1 236 ? -11.968 -22.283 -23.698 1.00 45.31 236 ASN A CA 1
ATOM 1918 C C . ASN A 1 236 ? -12.568 -23.641 -24.126 1.00 45.31 236 ASN A C 1
ATOM 1920 O O . ASN A 1 236 ? -11.938 -24.672 -23.933 1.00 45.31 236 ASN A O 1
ATOM 1924 N N . ALA A 1 237 ? -13.774 -23.656 -24.705 1.00 52.50 237 ALA A N 1
ATOM 1925 C CA . ALA A 1 237 ? -14.420 -24.876 -25.203 1.00 52.50 237 ALA A CA 1
ATOM 1926 C C . ALA A 1 237 ? -14.097 -25.184 -26.681 1.00 52.50 237 ALA A C 1
ATOM 1928 O O . ALA A 1 237 ? -14.387 -26.279 -27.147 1.00 52.50 237 ALA A O 1
ATOM 1929 N N . ASN A 1 238 ? -13.471 -24.247 -27.407 1.00 47.38 238 ASN A N 1
ATOM 1930 C CA . ASN A 1 238 ? -13.196 -24.360 -28.847 1.00 47.38 238 ASN A CA 1
ATOM 1931 C C . ASN A 1 238 ? -11.717 -24.615 -29.189 1.00 47.38 238 ASN A C 1
ATOM 1933 O O . ASN A 1 238 ? -11.321 -24.414 -30.334 1.00 47.38 238 ASN A O 1
ATOM 1937 N N . ASN A 1 239 ? -10.893 -25.047 -28.229 1.00 45.72 239 ASN A N 1
ATOM 1938 C CA . ASN A 1 239 ? -9.507 -25.429 -28.502 1.00 45.72 239 ASN A CA 1
ATOM 1939 C C . ASN A 1 239 ? -9.336 -26.950 -28.346 1.00 45.72 239 ASN A C 1
ATOM 1941 O O . ASN A 1 239 ? -9.017 -27.407 -27.246 1.00 45.72 239 ASN A O 1
ATOM 1945 N N . PRO A 1 240 ? -9.566 -27.758 -29.401 1.00 43.00 240 PRO A N 1
ATOM 1946 C CA . PRO A 1 240 ? -9.149 -29.148 -29.390 1.00 43.00 240 PRO A CA 1
ATOM 1947 C C . PRO A 1 240 ? -7.625 -29.159 -29.513 1.00 43.00 240 PRO A C 1
ATOM 1949 O O . PRO A 1 240 ? -7.064 -28.976 -30.592 1.00 43.00 240 PRO A O 1
ATOM 1952 N N . ILE A 1 241 ? -6.946 -29.327 -28.379 1.00 45.41 241 ILE A N 1
ATOM 1953 C CA . ILE A 1 241 ? -5.540 -29.717 -28.372 1.00 45.41 241 ILE A CA 1
ATOM 1954 C C . ILE A 1 241 ? -5.493 -31.129 -28.956 1.00 45.41 241 ILE A C 1
ATOM 1956 O O . ILE A 1 241 ? -5.795 -32.109 -28.282 1.00 45.41 241 ILE A O 1
ATOM 1960 N N . ASN A 1 242 ? -5.173 -31.171 -30.248 1.00 46.09 242 ASN A N 1
ATOM 1961 C CA . ASN A 1 242 ? -4.635 -32.315 -30.958 1.00 46.09 242 ASN A CA 1
ATOM 1962 C C . ASN A 1 242 ? -3.449 -32.863 -30.160 1.00 46.09 242 ASN A C 1
ATOM 1964 O O . ASN A 1 242 ? -2.452 -32.161 -30.018 1.00 46.09 242 ASN A O 1
ATOM 1968 N N . ASN A 1 243 ? -3.602 -34.067 -29.623 1.00 47.81 243 ASN A N 1
ATOM 1969 C CA . ASN A 1 243 ? -2.525 -34.924 -29.153 1.00 47.81 243 ASN A CA 1
ATOM 1970 C C . ASN A 1 243 ? -3.059 -36.360 -29.185 1.00 47.81 243 ASN A C 1
ATOM 1972 O O . ASN A 1 243 ? -3.567 -36.840 -28.177 1.00 47.81 243 ASN A O 1
ATOM 1976 N N . ASP A 1 244 ? -2.931 -37.016 -30.334 1.00 42.12 244 ASP A N 1
ATOM 1977 C CA . ASP A 1 244 ? -2.692 -38.457 -30.370 1.00 42.12 244 ASP A CA 1
ATOM 1978 C C . ASP A 1 244 ? -1.418 -38.705 -31.193 1.00 42.12 244 ASP A C 1
ATOM 1980 O O . ASP A 1 244 ? -1.284 -38.158 -32.294 1.00 42.12 244 ASP A O 1
ATOM 1984 N N . PRO A 1 245 ? -0.447 -39.463 -30.659 1.00 60.09 245 PRO A N 1
ATOM 1985 C CA . PRO A 1 245 ? 0.695 -39.948 -31.406 1.00 60.09 245 PRO A CA 1
ATOM 1986 C C . PRO A 1 245 ? 0.364 -41.342 -31.943 1.00 60.09 245 PRO A C 1
ATOM 1988 O O . PRO A 1 245 ? 0.126 -42.226 -31.136 1.00 60.09 245 PRO A O 1
ATOM 1991 N N . GLU A 1 246 ? 0.358 -41.544 -33.262 1.00 46.94 246 GLU A N 1
ATOM 1992 C CA . GLU A 1 246 ? 0.810 -42.783 -33.922 1.00 46.94 246 GLU A CA 1
ATOM 1993 C C . GLU A 1 246 ? 0.537 -42.769 -35.439 1.00 46.94 246 GLU A C 1
ATOM 1995 O O . GLU A 1 246 ? -0.443 -42.203 -35.919 1.00 46.94 246 GLU A O 1
ATOM 2000 N N . ASP A 1 247 ? 1.448 -43.451 -36.138 1.00 47.03 247 ASP A N 1
ATOM 2001 C CA . ASP A 1 247 ? 1.327 -44.105 -37.446 1.00 47.03 247 ASP A CA 1
ATOM 2002 C C . ASP A 1 247 ? 1.752 -43.436 -38.768 1.00 47.03 247 ASP A C 1
ATOM 2004 O O . ASP A 1 247 ? 1.470 -42.278 -39.074 1.00 47.03 247 ASP A O 1
ATOM 2008 N N . ILE A 1 248 ? 2.327 -44.335 -39.597 1.00 45.00 248 ILE A N 1
ATOM 2009 C CA . ILE A 1 248 ? 2.688 -44.293 -41.033 1.00 45.00 248 ILE A CA 1
ATOM 2010 C C . ILE A 1 248 ? 4.127 -43.777 -41.277 1.00 45.00 248 ILE A C 1
ATOM 2012 O O . ILE A 1 248 ? 4.394 -42.590 -41.149 1.00 45.00 248 ILE A O 1
ATOM 2016 N N . VAL A 1 249 ? 5.174 -44.574 -41.564 1.00 55.19 249 VAL A N 1
ATOM 2017 C CA . VAL A 1 249 ? 5.373 -45.766 -42.432 1.00 55.19 249 VAL A CA 1
ATOM 2018 C C . VAL A 1 249 ? 4.875 -45.587 -43.868 1.00 55.19 249 VAL A C 1
ATOM 2020 O O . VAL A 1 249 ? 3.793 -46.052 -44.214 1.00 55.19 249 VAL A O 1
ATOM 2023 N N . ASN A 1 250 ? 5.692 -44.938 -44.703 1.00 47.53 250 ASN A N 1
ATOM 2024 C CA . ASN A 1 250 ? 6.234 -45.450 -45.978 1.00 47.53 250 ASN A CA 1
ATOM 2025 C C . ASN A 1 250 ? 7.079 -44.372 -46.664 1.00 47.53 250 ASN A C 1
ATOM 2027 O O . ASN A 1 250 ? 6.561 -43.249 -46.842 1.00 47.53 250 ASN A O 1
#

Organism: NCBI:txid2082293